Protein AF-A0A1F5GGM8-F1 (afdb_monomer)

Foldseek 3Di:
DDDDDDDDPDPPDDDDPVNVVVVVVVVVVVVVVVVVVVVVVVVVVVLVVQQVLLVVLVVLQVVVVQVVQQQAQWKDAPDPQQQLKIWGQHPVRWIKIWTFAADPPWATFIFIDTDDPCSSDPPRTDGSWDGHPQASTKHKAFDRPVPPPVVATWDKDTPPPPDPFAIKTKHKIWIWHGNNHPDDPVSTDIDIDIDMHGYDHD

Structure (mmCIF, N/CA/C/O backbone):
data_AF-A0A1F5GGM8-F1
#
_entry.id   AF-A0A1F5GGM8-F1
#
loop_
_atom_site.group_PDB
_atom_site.id
_atom_site.type_symbol
_atom_site.label_atom_id
_atom_site.label_alt_id
_atom_site.label_comp_id
_atom_site.label_asym_id
_atom_site.label_entity_id
_atom_site.label_seq_id
_atom_site.pdbx_PDB_ins_code
_atom_site.Cartn_x
_atom_site.Cartn_y
_atom_site.Cartn_z
_atom_site.occupancy
_atom_site.B_iso_or_equiv
_atom_site.auth_seq_id
_atom_site.auth_comp_id
_atom_site.auth_asym_id
_atom_site.auth_atom_id
_atom_site.pdbx_PDB_model_num
ATOM 1 N N . MET A 1 1 ? -77.915 -24.970 41.932 1.00 45.62 1 MET A N 1
ATOM 2 C CA . MET A 1 1 ? -76.580 -25.299 42.474 1.00 45.62 1 MET A CA 1
ATOM 3 C C . MET A 1 1 ? -75.702 -24.072 42.296 1.00 45.62 1 MET A C 1
ATOM 5 O O . MET A 1 1 ? -75.322 -23.786 41.172 1.00 45.62 1 MET A O 1
ATOM 9 N N . ASN A 1 2 ? -75.478 -23.307 43.366 1.00 47.69 2 ASN A N 1
ATOM 10 C CA . ASN A 1 2 ? -74.614 -22.123 43.360 1.00 47.69 2 ASN A CA 1
ATOM 11 C C . ASN A 1 2 ? -73.237 -22.527 43.893 1.00 47.69 2 ASN A C 1
ATOM 13 O O . ASN A 1 2 ? -73.149 -23.063 44.995 1.00 47.69 2 ASN A O 1
ATOM 17 N N . TYR A 1 3 ? -72.187 -22.297 43.108 1.00 58.00 3 TYR A N 1
ATOM 18 C CA . TYR A 1 3 ? -70.804 -22.435 43.550 1.00 58.00 3 TYR A CA 1
ATOM 19 C C . TYR A 1 3 ? -70.293 -21.051 43.961 1.00 58.00 3 TYR A C 1
ATOM 21 O O . TYR A 1 3 ? -70.176 -20.146 43.140 1.00 58.00 3 TYR A O 1
ATOM 29 N N . GLU A 1 4 ? -70.012 -20.865 45.248 1.00 59.22 4 GLU A N 1
ATOM 30 C CA . GLU A 1 4 ? -69.333 -19.661 45.719 1.00 59.22 4 GLU A CA 1
ATOM 31 C C . GLU A 1 4 ? -67.829 -19.782 45.453 1.00 59.22 4 GLU A C 1
ATOM 33 O O . GLU A 1 4 ? -67.134 -20.630 46.020 1.00 59.22 4 GLU A O 1
ATOM 38 N N . LEU A 1 5 ? -67.308 -18.922 44.577 1.00 63.50 5 LEU A N 1
ATOM 39 C CA . LEU A 1 5 ? -65.874 -18.778 44.349 1.00 63.50 5 LEU A CA 1
ATOM 40 C C . LEU A 1 5 ? -65.260 -17.971 45.497 1.00 63.50 5 LEU A C 1
ATOM 42 O O . LEU A 1 5 ? -65.293 -16.743 45.521 1.00 63.50 5 LEU A O 1
ATOM 46 N N . ARG A 1 6 ? -64.670 -18.685 46.457 1.00 60.41 6 ARG A N 1
ATOM 47 C CA . ARG A 1 6 ? -63.864 -18.108 47.537 1.00 60.41 6 ARG A CA 1
ATOM 48 C C . ARG A 1 6 ? -62.561 -17.537 46.963 1.00 60.41 6 ARG A C 1
ATOM 50 O O . ARG A 1 6 ? -61.601 -18.269 46.723 1.00 60.41 6 ARG A O 1
ATOM 57 N N . THR A 1 7 ? -62.497 -16.225 46.768 1.00 64.44 7 THR A N 1
ATOM 58 C CA . THR A 1 7 ? -61.253 -15.528 46.424 1.00 64.44 7 THR A CA 1
ATOM 59 C C . THR A 1 7 ? -60.357 -15.449 47.665 1.00 64.44 7 THR A C 1
ATOM 61 O O . THR A 1 7 ? -60.607 -14.714 48.619 1.00 64.44 7 THR A O 1
ATOM 64 N N . LYS A 1 8 ? -59.292 -16.260 47.698 1.00 65.75 8 LYS A N 1
ATOM 65 C CA . LYS A 1 8 ? -58.219 -16.107 48.691 1.00 65.75 8 LYS A CA 1
ATOM 66 C C . LYS A 1 8 ? -57.508 -14.778 48.420 1.00 65.75 8 LYS A C 1
ATOM 68 O O . LYS A 1 8 ? -56.777 -14.663 47.442 1.00 65.75 8 LYS A O 1
ATOM 73 N N . ASN A 1 9 ? -57.701 -13.796 49.301 1.00 65.38 9 ASN A N 1
ATOM 74 C CA . ASN A 1 9 ? -56.935 -12.548 49.322 1.00 65.38 9 ASN A CA 1
ATOM 75 C C . ASN A 1 9 ? -55.447 -12.848 49.561 1.00 65.38 9 ASN A C 1
ATOM 77 O O . ASN A 1 9 ? -54.991 -12.968 50.700 1.00 65.38 9 ASN A O 1
ATOM 81 N N . CYS A 1 10 ? -54.683 -12.989 48.480 1.00 65.25 10 CYS A N 1
ATOM 82 C CA . CYS A 1 10 ? -53.233 -13.058 48.542 1.00 65.25 10 CYS A CA 1
ATOM 83 C C . CYS A 1 10 ? -52.721 -11.633 48.782 1.00 65.25 10 CYS A C 1
ATOM 85 O O . CYS A 1 10 ? -52.873 -10.769 47.922 1.00 65.25 10 CYS A O 1
ATOM 87 N N . LYS A 1 11 ? -52.172 -11.358 49.973 1.00 69.06 11 LYS A N 1
ATOM 88 C CA . LYS A 1 11 ? -51.588 -10.047 50.289 1.00 69.06 11 LYS A CA 1
ATOM 89 C C . LYS A 1 11 ? -50.485 -9.740 49.272 1.00 69.06 11 LYS A C 1
ATOM 91 O O . LYS A 1 11 ? -49.446 -10.400 49.287 1.00 69.06 11 LYS A O 1
ATOM 96 N N . ALA A 1 12 ? -50.707 -8.751 48.410 1.00 70.44 12 ALA A N 1
ATOM 97 C CA . ALA A 1 12 ? -49.667 -8.218 47.543 1.00 70.44 12 ALA A CA 1
ATOM 98 C C . ALA A 1 12 ? -48.581 -7.594 48.431 1.00 70.44 12 ALA A C 1
ATOM 100 O O . ALA A 1 12 ? -48.840 -6.640 49.166 1.00 70.44 12 ALA A O 1
ATOM 101 N N . LYS A 1 13 ? -47.377 -8.174 48.427 1.00 76.75 13 LYS A N 1
ATOM 102 C CA . LYS A 1 13 ? -46.216 -7.562 49.075 1.00 76.75 13 LYS A CA 1
ATOM 103 C C . LYS A 1 13 ? -45.746 -6.417 48.177 1.00 76.75 13 LYS A C 1
ATOM 105 O O . LYS A 1 13 ? -45.331 -6.663 47.050 1.00 76.75 13 LYS A O 1
ATOM 110 N N . GLY A 1 14 ? -45.884 -5.183 48.655 1.00 77.94 14 GLY A N 1
ATOM 111 C CA . GLY A 1 14 ? -45.336 -4.001 47.990 1.00 77.94 14 GLY A CA 1
ATOM 112 C C . GLY A 1 14 ? -43.826 -3.897 48.197 1.00 77.94 14 GLY A C 1
ATOM 113 O O . GLY A 1 14 ? -43.302 -4.387 49.197 1.00 77.94 14 GLY A O 1
ATOM 114 N N . PHE A 1 15 ? -43.143 -3.251 47.255 1.00 82.75 15 PHE A N 1
ATOM 115 C CA . PHE A 1 15 ? -41.723 -2.927 47.367 1.00 82.75 15 PHE A CA 1
ATOM 116 C C . PHE A 1 15 ? -41.503 -1.760 48.328 1.00 82.75 15 PHE A C 1
ATOM 118 O O . PHE A 1 15 ? -42.299 -0.819 48.379 1.00 82.75 15 PHE A O 1
ATOM 125 N N . THR A 1 16 ? -40.405 -1.807 49.080 1.00 92.50 16 THR A N 1
ATOM 126 C CA . THR A 1 16 ? -39.990 -0.670 49.911 1.00 92.50 16 THR A CA 1
ATOM 127 C C . THR A 1 16 ? -39.254 0.370 49.063 1.00 92.50 16 THR A C 1
ATOM 129 O O . THR A 1 16 ? -38.602 0.039 48.073 1.00 92.50 16 THR A O 1
ATOM 132 N N . LEU A 1 17 ? -39.321 1.644 49.460 1.00 90.94 17 LEU A N 1
ATOM 133 C CA . LEU A 1 17 ? -38.635 2.731 48.749 1.00 90.94 17 LEU A CA 1
ATOM 134 C C . LEU A 1 17 ? -37.114 2.508 48.692 1.00 90.94 17 LEU A C 1
ATOM 136 O O . LEU A 1 17 ? -36.482 2.791 47.677 1.00 90.94 17 LEU A O 1
ATOM 140 N N . ILE A 1 18 ? -36.537 1.948 49.760 1.00 94.88 18 ILE A N 1
ATOM 141 C CA . ILE A 1 18 ? -35.105 1.648 49.822 1.00 94.88 18 ILE A CA 1
ATOM 142 C C . ILE A 1 18 ? -34.706 0.527 48.854 1.00 94.88 18 ILE A C 1
ATOM 144 O O . ILE A 1 18 ? -33.683 0.635 48.186 1.00 94.88 18 ILE A O 1
ATOM 148 N N . GLU A 1 19 ? -35.530 -0.512 48.716 1.00 92.12 19 GLU A N 1
ATOM 149 C CA . GLU A 1 19 ? -35.291 -1.615 47.781 1.00 92.12 19 GLU A CA 1
ATOM 150 C C . GLU A 1 19 ? -35.319 -1.125 46.329 1.00 92.12 19 GLU A C 1
ATOM 152 O O . GLU A 1 19 ? -34.443 -1.473 45.538 1.00 92.12 19 GLU A O 1
ATOM 157 N N . PHE A 1 20 ? -36.247 -0.221 46.002 1.00 92.38 20 PHE A N 1
ATOM 158 C CA . PHE A 1 20 ? -36.296 0.415 44.687 1.00 92.38 20 PHE A CA 1
ATOM 159 C C . PHE A 1 20 ? -35.045 1.259 44.392 1.00 92.38 20 PHE A C 1
ATOM 161 O O . PHE A 1 20 ? -34.484 1.175 43.300 1.00 92.38 20 PHE A O 1
ATOM 168 N N . LEU A 1 21 ? -34.560 2.028 45.371 1.00 94.38 21 LEU A N 1
ATOM 169 C CA . LEU A 1 21 ? -33.364 2.861 45.212 1.00 94.38 21 LEU A CA 1
ATOM 170 C C . LEU A 1 21 ? -32.104 2.013 44.982 1.00 94.38 21 LEU A C 1
ATOM 172 O O . LEU A 1 21 ? -31.293 2.336 44.114 1.00 94.38 21 LEU A O 1
ATOM 176 N N . VAL A 1 22 ? -31.968 0.894 45.701 1.00 96.44 22 VAL A N 1
ATOM 177 C CA . VAL A 1 22 ? -30.861 -0.056 45.506 1.00 96.44 22 VAL A CA 1
ATOM 178 C C . VAL A 1 22 ? -30.903 -0.672 44.106 1.00 96.44 22 VAL A C 1
ATOM 180 O O . VAL A 1 22 ? -29.876 -0.710 43.428 1.00 96.44 22 VAL A O 1
ATOM 183 N N . VAL A 1 23 ? -32.082 -1.096 43.636 1.00 96.31 23 VAL A N 1
ATOM 184 C CA . VAL A 1 23 ? -32.244 -1.653 42.282 1.00 96.31 23 VAL A CA 1
ATOM 185 C C . VAL A 1 23 ? -31.868 -0.628 41.213 1.00 96.31 23 VAL A C 1
ATOM 187 O O . VAL A 1 23 ? -31.131 -0.967 40.289 1.00 96.31 23 VAL A O 1
ATOM 190 N N . LEU A 1 24 ? -32.298 0.631 41.349 1.00 96.31 24 LEU A N 1
ATOM 191 C CA . LEU A 1 24 ? -31.919 1.698 40.417 1.00 96.3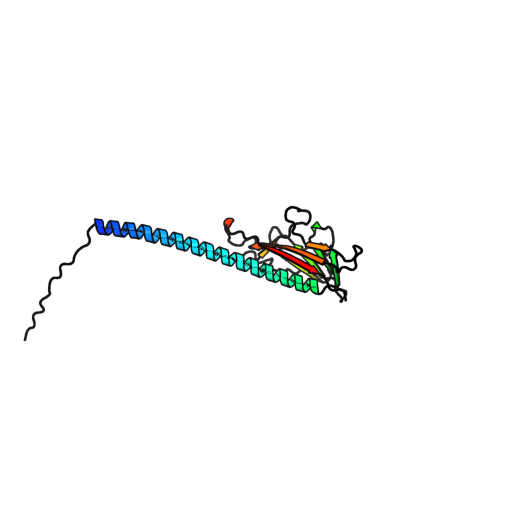1 24 LEU A CA 1
ATOM 192 C C . LEU A 1 24 ? -30.412 1.977 40.423 1.00 96.31 24 LEU A C 1
ATOM 194 O O . LEU A 1 24 ? -29.831 2.175 39.358 1.00 96.31 24 LEU A O 1
ATOM 198 N N . GLY A 1 25 ? -29.771 1.956 41.595 1.00 97.00 25 GLY A N 1
ATOM 199 C CA . GLY A 1 25 ? -28.321 2.125 41.709 1.00 97.00 25 GLY A CA 1
ATOM 200 C C . GLY A 1 25 ? -27.552 1.028 40.972 1.00 97.00 25 GLY A C 1
ATOM 201 O O . GLY A 1 25 ? -26.662 1.317 40.172 1.00 97.00 25 GLY A O 1
ATOM 202 N N . ILE A 1 26 ? -27.940 -0.234 41.171 1.00 97.00 26 ILE A N 1
ATOM 203 C CA . ILE A 1 26 ? -27.331 -1.380 40.477 1.00 97.00 26 ILE A CA 1
ATOM 204 C C . ILE A 1 26 ? -27.617 -1.313 38.968 1.00 97.00 26 ILE A C 1
ATOM 206 O O . ILE A 1 26 ? -26.728 -1.569 38.151 1.00 97.00 26 ILE A O 1
ATOM 210 N N . LEU A 1 27 ? -28.831 -0.924 38.572 1.00 97.06 27 LEU A N 1
ATOM 211 C CA . LEU A 1 27 ? -29.207 -0.785 37.167 1.00 97.06 27 LEU A CA 1
ATOM 212 C C . LEU A 1 27 ? -28.392 0.313 36.464 1.00 97.06 27 LEU A C 1
ATOM 214 O O . LEU A 1 27 ? -27.877 0.092 35.372 1.00 97.06 27 LEU A O 1
ATOM 218 N N . ALA A 1 28 ? -28.196 1.465 37.106 1.00 96.88 28 ALA A N 1
ATOM 219 C CA . ALA A 1 28 ? -27.383 2.546 36.555 1.00 96.88 28 ALA A CA 1
ATOM 220 C C . ALA A 1 28 ? -25.922 2.116 36.340 1.00 96.88 28 ALA A C 1
ATOM 222 O O . ALA A 1 28 ? -25.339 2.396 35.288 1.00 96.88 28 ALA A O 1
ATOM 223 N N . LEU A 1 29 ? -25.342 1.392 37.304 1.00 96.75 29 LEU A N 1
ATOM 224 C CA . LEU A 1 29 ? -23.979 0.868 37.193 1.00 96.75 29 LEU A CA 1
ATOM 225 C C . LEU A 1 29 ? -23.857 -0.153 36.057 1.00 96.75 29 LEU A C 1
ATOM 227 O O . LEU A 1 29 ? -22.968 -0.033 35.216 1.00 96.75 29 LEU A O 1
ATOM 231 N N . THR A 1 30 ? -24.774 -1.119 35.987 1.00 97.25 30 THR A N 1
ATOM 232 C CA . THR A 1 30 ? -24.740 -2.177 34.962 1.00 97.25 30 THR A CA 1
ATOM 233 C C . THR A 1 30 ? -24.913 -1.622 33.549 1.00 97.25 30 THR A C 1
ATOM 235 O O . THR A 1 30 ? -24.112 -1.941 32.669 1.00 97.25 30 THR A O 1
ATOM 238 N N . VAL A 1 31 ? -25.883 -0.729 33.324 1.00 97.62 31 VAL A N 1
ATOM 239 C CA . VAL A 1 31 ? -26.077 -0.077 32.017 1.00 97.62 31 VAL A CA 1
ATOM 240 C C . VAL A 1 31 ? -24.828 0.710 31.619 1.00 97.62 31 VAL A C 1
ATOM 242 O O . VAL A 1 31 ? -24.332 0.548 30.505 1.00 97.62 31 VAL A O 1
ATOM 245 N N . SER A 1 32 ? -24.250 1.483 32.541 1.00 96.69 32 SER A N 1
ATOM 246 C CA . SER A 1 32 ? -23.033 2.257 32.264 1.00 96.69 32 SER A CA 1
ATOM 247 C C . SER A 1 32 ? -21.860 1.359 31.858 1.00 96.69 32 SER A C 1
ATOM 249 O O . SER A 1 32 ? -21.203 1.615 30.848 1.00 96.69 32 SER A O 1
ATOM 251 N N . SER A 1 33 ? -21.624 0.262 32.586 1.00 96.38 33 SER A N 1
ATOM 252 C CA . SER A 1 33 ? -20.564 -0.699 32.256 1.00 96.38 33 SER A CA 1
ATOM 253 C C . SER A 1 33 ? -20.784 -1.373 30.899 1.00 96.38 33 SER A C 1
ATOM 255 O O . SER A 1 33 ? -19.837 -1.503 30.123 1.00 96.38 33 SER A O 1
ATOM 257 N N . THR A 1 34 ? -22.022 -1.764 30.577 1.00 95.94 34 THR A N 1
ATOM 258 C CA . THR A 1 34 ? -22.328 -2.398 29.281 1.00 95.94 34 THR A CA 1
ATOM 259 C C . THR A 1 34 ? -22.136 -1.445 28.102 1.00 95.94 34 THR A C 1
ATOM 261 O O . THR A 1 34 ? -21.602 -1.860 27.076 1.00 95.94 34 THR A O 1
ATOM 264 N N . LEU A 1 35 ? -22.479 -0.161 28.247 1.00 95.75 35 LEU A N 1
ATOM 265 C CA . LEU A 1 35 ? -22.254 0.851 27.209 1.00 95.75 35 LEU A CA 1
ATOM 266 C C . LEU A 1 35 ? -20.761 1.108 26.968 1.00 95.75 35 LEU A C 1
ATOM 268 O O . LEU A 1 35 ? -20.323 1.203 25.819 1.00 95.75 35 LEU A O 1
ATOM 272 N N . LEU A 1 36 ? -19.956 1.174 28.031 1.00 93.62 36 LEU A N 1
ATOM 273 C CA . LEU A 1 36 ? -18.499 1.294 27.907 1.00 93.62 36 LEU A CA 1
ATOM 274 C C . LEU A 1 36 ? -17.893 0.080 27.195 1.00 93.62 36 LEU A C 1
ATOM 276 O O . LEU A 1 36 ? -17.064 0.230 26.298 1.00 93.62 36 LEU A O 1
ATOM 280 N N . PHE A 1 37 ? -18.345 -1.123 27.547 1.00 94.38 37 PHE A N 1
ATOM 281 C CA . PHE A 1 37 ? -17.902 -2.340 26.879 1.00 94.38 37 PHE A CA 1
ATOM 282 C C . PHE A 1 37 ? -18.292 -2.348 25.395 1.00 94.38 37 PHE A C 1
ATOM 284 O O . PHE A 1 37 ? -17.435 -2.545 24.533 1.00 94.38 37 PHE A O 1
ATOM 291 N N . LEU A 1 38 ? -19.556 -2.055 25.081 1.00 93.50 38 LEU A N 1
ATOM 292 C CA . LEU A 1 38 ? -20.058 -2.014 23.708 1.00 93.50 38 LEU A CA 1
ATOM 293 C C . LEU A 1 38 ? -19.291 -1.001 22.852 1.00 93.50 38 LEU A C 1
ATOM 295 O O . LEU A 1 38 ? -18.852 -1.324 21.751 1.00 93.50 38 LEU A O 1
ATOM 299 N N . THR A 1 39 ? -19.080 0.215 23.359 1.00 89.19 39 THR A N 1
ATOM 300 C CA . THR A 1 39 ? -18.327 1.248 22.629 1.00 89.19 39 THR A CA 1
ATOM 301 C C . THR A 1 39 ? -16.871 0.851 22.395 1.00 89.19 39 THR A C 1
ATOM 303 O O . THR A 1 39 ? -16.329 1.139 21.327 1.00 89.19 39 THR A O 1
ATOM 306 N N . SER A 1 40 ? -16.244 0.150 23.343 1.00 88.44 40 SER A N 1
ATOM 307 C CA . SER A 1 40 ? -14.897 -0.406 23.177 1.00 88.44 40 SER A CA 1
ATOM 308 C C . SER A 1 40 ? -14.847 -1.469 22.073 1.00 88.44 40 SER A C 1
ATOM 310 O O . SER A 1 40 ? -14.001 -1.397 21.180 1.00 88.44 40 SER A O 1
ATOM 312 N N . VAL A 1 41 ? -15.805 -2.402 22.064 1.00 89.94 41 VAL A N 1
ATOM 313 C CA . VAL A 1 41 ? -15.903 -3.457 21.041 1.00 89.94 41 VAL A CA 1
ATOM 314 C C . VAL A 1 41 ? -16.144 -2.869 19.651 1.00 89.94 41 VAL A C 1
ATOM 316 O O . VAL A 1 41 ? -15.447 -3.234 18.706 1.00 89.94 41 VAL A O 1
ATOM 319 N N . LEU A 1 42 ? -17.072 -1.916 19.520 1.00 87.19 42 LEU A N 1
ATOM 320 C CA . LEU A 1 42 ? -17.356 -1.251 18.243 1.00 87.19 42 LEU A CA 1
ATOM 321 C C . LEU A 1 42 ? -16.125 -0.505 17.706 1.00 87.19 42 LEU A C 1
ATOM 323 O O . LEU A 1 42 ? -15.814 -0.588 16.519 1.00 87.19 42 LEU A O 1
ATOM 327 N N . ARG A 1 43 ? -15.372 0.172 18.583 1.00 84.00 43 ARG A N 1
ATOM 328 C CA . ARG A 1 43 ? -14.099 0.815 18.217 1.00 84.00 43 ARG A CA 1
ATOM 329 C C . ARG A 1 43 ? -13.056 -0.197 17.746 1.00 84.00 43 ARG A C 1
ATOM 331 O O . ARG A 1 43 ? -12.385 0.052 16.746 1.00 84.00 43 ARG A O 1
ATOM 338 N N . GLY A 1 44 ? -12.930 -1.323 18.447 1.00 85.88 44 GLY A N 1
ATOM 339 C CA . GLY A 1 44 ? -12.018 -2.404 18.076 1.00 85.88 44 GLY A CA 1
ATOM 340 C C . GLY A 1 44 ? -12.358 -3.011 16.714 1.00 85.88 44 GLY A C 1
ATOM 341 O O . GLY A 1 44 ? -11.472 -3.168 15.877 1.00 85.88 44 GLY A O 1
ATOM 342 N N . SER A 1 45 ? -13.642 -3.279 16.465 1.00 86.56 45 SER A N 1
ATOM 343 C CA . SER A 1 45 ? -14.120 -3.832 15.193 1.00 86.56 45 SER A CA 1
ATOM 344 C C . SER A 1 45 ? -13.869 -2.884 14.020 1.00 86.56 45 SER A C 1
ATOM 346 O O . SER A 1 45 ? -13.306 -3.312 13.016 1.00 86.56 45 SER A O 1
ATOM 348 N N . ASN A 1 46 ? -14.181 -1.593 14.163 1.00 83.62 46 ASN A N 1
ATOM 349 C CA . ASN A 1 46 ? -13.924 -0.612 13.104 1.00 83.62 46 ASN A CA 1
ATOM 350 C C . ASN A 1 46 ? -12.429 -0.500 12.782 1.00 83.62 46 ASN A C 1
ATOM 352 O O . ASN A 1 46 ? -12.052 -0.497 11.614 1.00 83.62 46 ASN A O 1
ATOM 356 N N . LYS A 1 47 ? -11.566 -0.483 13.808 1.00 84.19 47 LYS A N 1
ATOM 357 C CA . LYS A 1 47 ? -10.110 -0.477 13.614 1.00 84.19 47 LYS A CA 1
ATOM 358 C C . LYS A 1 47 ? -9.634 -1.720 12.861 1.00 84.19 47 LYS A C 1
ATOM 360 O O . LYS A 1 47 ? -8.806 -1.607 11.963 1.00 84.19 47 LYS A O 1
ATOM 365 N N . ALA A 1 48 ? -10.142 -2.897 13.223 1.00 86.88 48 ALA A N 1
ATOM 366 C CA . ALA A 1 48 ? -9.777 -4.144 12.561 1.00 86.88 48 ALA A CA 1
ATOM 367 C C . ALA A 1 48 ? -10.203 -4.159 11.085 1.00 86.88 48 ALA A C 1
ATOM 369 O O . ALA A 1 48 ? -9.405 -4.552 10.237 1.00 86.88 48 ALA A O 1
ATOM 370 N N . ASN A 1 49 ? -11.413 -3.680 10.780 1.00 86.75 49 ASN A N 1
ATOM 371 C CA . ASN A 1 49 ? -11.930 -3.609 9.412 1.00 86.75 49 ASN A CA 1
ATOM 372 C C . ASN A 1 49 ? -11.077 -2.685 8.533 1.00 86.75 49 ASN A C 1
ATOM 374 O O . ASN A 1 49 ? -10.644 -3.093 7.461 1.00 86.75 49 ASN A O 1
ATOM 378 N N . VAL A 1 50 ? -10.748 -1.493 9.034 1.00 85.19 50 VAL A N 1
ATOM 379 C CA . VAL A 1 50 ? -9.865 -0.535 8.351 1.00 85.19 50 VAL A CA 1
ATOM 380 C C . VAL A 1 50 ? -8.486 -1.137 8.064 1.00 85.19 50 VAL A C 1
ATOM 382 O O . VAL A 1 50 ? -7.970 -1.039 6.953 1.00 85.19 50 VAL A O 1
ATOM 385 N N . ILE A 1 51 ?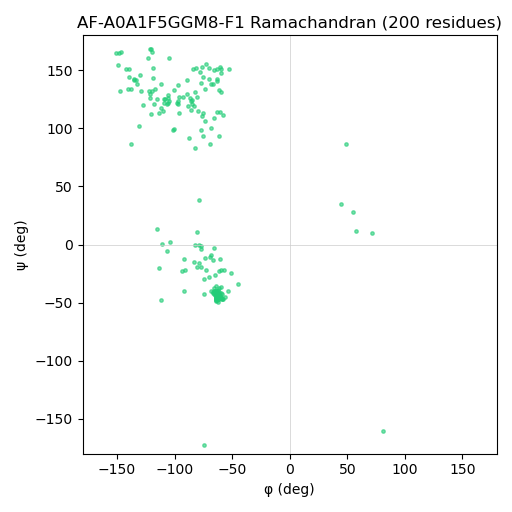 -7.872 -1.792 9.057 1.00 87.88 51 ILE A N 1
ATOM 386 C CA . ILE A 1 51 ? -6.564 -2.437 8.876 1.00 87.88 51 ILE A CA 1
ATOM 387 C C . ILE A 1 51 ? -6.654 -3.548 7.823 1.00 87.88 51 ILE A C 1
ATOM 389 O O . ILE A 1 51 ? -5.719 -3.722 7.042 1.00 87.88 51 ILE A O 1
ATOM 393 N N . ALA A 1 52 ? -7.743 -4.318 7.815 1.00 89.19 52 ALA A N 1
ATOM 394 C CA . ALA A 1 52 ? -7.948 -5.391 6.850 1.00 89.19 52 ALA A CA 1
ATOM 395 C C . ALA A 1 52 ? -8.070 -4.852 5.417 1.00 89.19 52 ALA A C 1
ATOM 397 O O . ALA A 1 52 ? -7.419 -5.382 4.521 1.00 89.19 52 ALA A O 1
ATOM 398 N N . GLU A 1 53 ? -8.821 -3.769 5.218 1.00 87.81 53 GLU A N 1
ATOM 399 C CA . GLU A 1 53 ? -8.992 -3.112 3.918 1.00 87.81 53 GLU A CA 1
ATOM 400 C C . GLU A 1 53 ? -7.677 -2.534 3.380 1.00 87.81 53 GLU A C 1
ATOM 402 O O . GLU A 1 53 ? -7.291 -2.820 2.243 1.00 87.81 53 GLU A O 1
ATOM 407 N N . VAL A 1 54 ? -6.930 -1.798 4.214 1.00 90.31 54 VAL A N 1
ATOM 408 C CA . VAL A 1 54 ? -5.600 -1.278 3.846 1.00 90.31 54 VAL A CA 1
ATOM 409 C C . VAL A 1 54 ? -4.657 -2.425 3.480 1.00 90.31 54 VAL A C 1
ATOM 411 O O . VAL A 1 54 ? -3.933 -2.351 2.486 1.00 90.31 54 VAL A O 1
ATOM 414 N N . LYS A 1 55 ? -4.689 -3.522 4.249 1.00 91.69 55 LYS A N 1
ATOM 415 C CA . LYS A 1 55 ? -3.867 -4.703 3.972 1.00 91.69 55 LYS A CA 1
ATOM 416 C C . LYS A 1 55 ? -4.226 -5.375 2.656 1.00 91.69 55 LYS A C 1
ATOM 418 O O . LYS A 1 55 ? -3.327 -5.729 1.902 1.00 91.69 55 LYS A O 1
ATOM 423 N N . GLN A 1 56 ? -5.515 -5.553 2.386 1.00 91.69 56 GLN A N 1
ATOM 424 C CA . GLN A 1 56 ? -5.995 -6.198 1.170 1.00 91.69 56 GLN A CA 1
ATOM 425 C C . GLN A 1 56 ? -5.593 -5.399 -0.072 1.00 91.69 56 GLN A C 1
ATOM 427 O O . GLN A 1 56 ? -5.033 -5.964 -1.007 1.00 91.69 56 GLN A O 1
ATOM 432 N N . ASN A 1 57 ? -5.812 -4.085 -0.064 1.00 90.62 57 ASN A N 1
ATOM 433 C CA . ASN A 1 57 ? -5.424 -3.214 -1.173 1.00 90.62 57 ASN A CA 1
ATOM 434 C C . ASN A 1 57 ? -3.902 -3.183 -1.372 1.00 90.62 57 ASN A C 1
ATOM 436 O O . ASN A 1 57 ? -3.426 -3.342 -2.495 1.00 90.62 57 ASN A O 1
ATOM 440 N N . GLY A 1 58 ? -3.125 -3.049 -0.291 1.00 91.44 58 GLY A N 1
ATOM 441 C CA . GLY A 1 58 ? -1.663 -3.093 -0.373 1.00 91.44 58 GLY A CA 1
ATOM 442 C C . GLY A 1 58 ? -1.139 -4.430 -0.910 1.00 91.44 58 GLY A C 1
ATOM 443 O O . GLY A 1 58 ? -0.216 -4.448 -1.722 1.00 91.44 58 GLY A O 1
ATOM 444 N N . GLN A 1 59 ? -1.776 -5.545 -0.543 1.00 92.94 59 GLN A N 1
ATOM 445 C CA . GLN A 1 59 ? -1.444 -6.871 -1.064 1.00 92.94 59 GLN A CA 1
ATOM 446 C C . GLN A 1 59 ? -1.733 -6.989 -2.568 1.00 92.94 59 GLN A C 1
ATOM 448 O O . GLN A 1 59 ? -0.896 -7.501 -3.308 1.00 92.94 59 GLN A O 1
ATOM 453 N N . VAL A 1 60 ? -2.868 -6.463 -3.044 1.00 93.06 60 VAL A N 1
ATOM 454 C CA . VAL A 1 60 ? -3.202 -6.431 -4.482 1.00 93.06 60 VAL A CA 1
ATOM 455 C C . VAL A 1 60 ? -2.153 -5.651 -5.277 1.00 93.06 60 VAL A C 1
ATOM 457 O O . VAL A 1 60 ? -1.729 -6.088 -6.349 1.00 93.06 60 VAL A O 1
ATOM 460 N N . VAL A 1 61 ? -1.694 -4.516 -4.745 1.00 92.25 61 VAL A N 1
ATOM 461 C CA . VAL A 1 61 ? -0.625 -3.717 -5.363 1.00 92.25 61 VAL A CA 1
ATOM 462 C C . VAL A 1 61 ? 0.679 -4.501 -5.401 1.00 92.25 61 VAL A C 1
ATOM 464 O O . VAL A 1 61 ? 1.311 -4.576 -6.454 1.00 92.25 61 VAL A O 1
ATOM 467 N N . LEU A 1 62 ? 1.056 -5.135 -4.288 1.00 93.00 62 LEU A N 1
ATOM 468 C CA . LEU A 1 62 ? 2.269 -5.942 -4.198 1.00 93.00 62 LEU A CA 1
ATOM 469 C C . LEU A 1 62 ? 2.267 -7.087 -5.220 1.00 93.00 62 LEU A C 1
ATOM 471 O O . LEU A 1 62 ? 3.233 -7.260 -5.957 1.00 93.00 62 LEU A O 1
ATOM 475 N N . GLU A 1 63 ? 1.164 -7.826 -5.323 1.00 93.31 63 GLU A N 1
ATOM 476 C CA . GLU A 1 63 ? 1.012 -8.926 -6.280 1.00 93.31 63 GLU A CA 1
ATOM 477 C C . GLU A 1 63 ? 1.032 -8.440 -7.733 1.00 93.31 63 GLU A C 1
ATOM 479 O O . GLU A 1 63 ? 1.645 -9.070 -8.602 1.00 93.31 63 GLU A O 1
ATOM 484 N N . SER A 1 64 ? 0.395 -7.298 -8.010 1.00 92.31 64 SER A N 1
ATOM 485 C CA . SER A 1 64 ? 0.425 -6.674 -9.334 1.00 92.31 64 SER A CA 1
ATOM 486 C C . SER A 1 64 ? 1.848 -6.277 -9.729 1.00 92.31 64 SER A C 1
ATOM 488 O O . SER A 1 64 ? 2.275 -6.570 -10.849 1.00 92.31 64 SER A O 1
ATOM 490 N N . LEU A 1 65 ? 2.604 -5.681 -8.803 1.00 91.44 65 LEU A N 1
ATOM 491 C CA . LEU A 1 65 ? 4.004 -5.313 -8.997 1.00 91.44 65 LEU A CA 1
ATOM 492 C C . LEU A 1 65 ? 4.887 -6.533 -9.218 1.00 91.44 65 LEU A C 1
ATOM 494 O O . LEU A 1 65 ? 5.6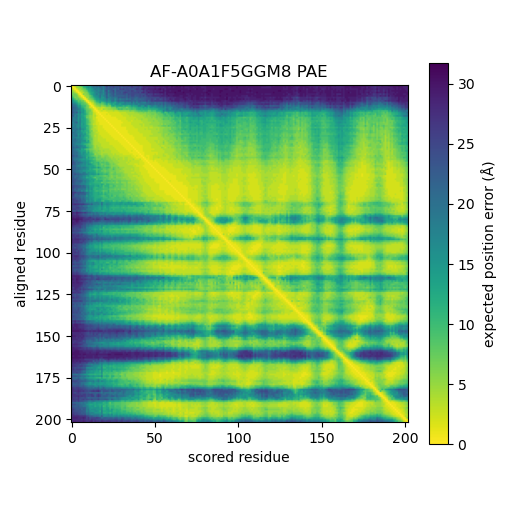34 -6.576 -10.194 1.00 91.44 65 LEU A O 1
ATOM 498 N N . GLU A 1 66 ? 4.767 -7.554 -8.370 1.00 91.81 66 GLU A N 1
ATOM 499 C CA . GLU A 1 66 ? 5.524 -8.793 -8.526 1.00 91.81 66 GLU A CA 1
ATOM 500 C C . GLU A 1 66 ? 5.291 -9.429 -9.892 1.00 91.81 66 GLU A C 1
ATOM 502 O O . GLU A 1 66 ? 6.245 -9.817 -10.568 1.00 91.81 66 GLU A O 1
ATOM 507 N N . ARG A 1 67 ? 4.031 -9.501 -10.331 1.00 90.50 67 ARG A N 1
ATOM 508 C CA . ARG A 1 67 ? 3.681 -10.044 -11.645 1.00 90.50 67 ARG A CA 1
ATOM 509 C C . ARG A 1 67 ? 4.284 -9.218 -12.779 1.00 90.50 67 ARG A C 1
ATOM 511 O O . ARG A 1 67 ? 4.812 -9.790 -13.728 1.00 90.50 67 ARG A O 1
ATOM 518 N N . GLN A 1 68 ? 4.198 -7.893 -12.699 1.00 89.44 68 GLN A N 1
ATOM 519 C CA . GLN A 1 68 ? 4.714 -6.994 -13.733 1.00 89.44 68 GLN A CA 1
ATOM 520 C C . GLN A 1 68 ? 6.242 -7.049 -13.839 1.00 89.44 68 GLN A C 1
ATOM 522 O O . GLN A 1 68 ? 6.780 -7.104 -14.944 1.00 89.44 68 GLN A O 1
ATOM 527 N N . ILE A 1 69 ? 6.934 -7.103 -12.701 1.00 89.75 69 ILE A N 1
ATOM 528 C CA . ILE A 1 69 ? 8.398 -7.106 -12.630 1.00 89.75 69 ILE A CA 1
ATOM 529 C C . ILE A 1 69 ? 8.959 -8.462 -13.044 1.00 89.75 69 ILE A C 1
ATOM 531 O O . ILE A 1 69 ? 9.893 -8.502 -13.833 1.00 89.75 69 ILE A O 1
ATOM 535 N N . ARG A 1 70 ? 8.368 -9.584 -12.606 1.00 88.69 70 ARG A N 1
ATOM 536 C CA . ARG A 1 70 ? 8.841 -10.936 -12.975 1.00 88.69 70 ARG A CA 1
ATOM 537 C C . ARG A 1 70 ? 8.831 -11.207 -14.484 1.00 88.69 70 ARG A C 1
ATOM 539 O O . ARG A 1 70 ? 9.555 -12.093 -14.929 1.00 88.69 70 ARG A O 1
ATOM 546 N N . ASN A 1 71 ? 8.037 -10.464 -15.255 1.00 85.12 71 ASN A N 1
ATOM 547 C CA . ASN A 1 71 ? 8.001 -10.547 -16.719 1.00 85.12 71 ASN A CA 1
ATOM 548 C C . ASN A 1 71 ? 9.125 -9.740 -17.408 1.00 85.12 71 ASN A C 1
ATOM 550 O O . ASN A 1 71 ? 9.196 -9.710 -18.637 1.00 85.12 71 ASN A O 1
ATOM 554 N N . GLY A 1 72 ? 9.980 -9.064 -16.638 1.00 85.12 72 GLY A N 1
ATOM 555 C CA . GLY A 1 72 ? 11.143 -8.328 -17.120 1.00 85.12 72 GLY A CA 1
ATOM 556 C C . GLY A 1 72 ? 12.382 -9.200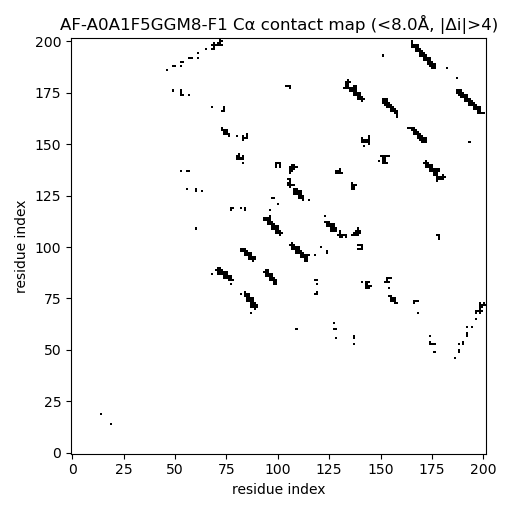 -17.327 1.00 85.12 72 GLY A C 1
ATOM 557 O O . GLY A 1 72 ? 12.590 -10.197 -16.638 1.00 85.12 72 GLY A O 1
ATOM 558 N N . VAL A 1 73 ? 13.220 -8.777 -18.269 1.00 86.00 73 VAL A N 1
ATOM 559 C CA . VAL A 1 73 ? 14.564 -9.312 -18.539 1.00 86.00 73 VAL A CA 1
ATOM 560 C C . VAL A 1 73 ? 15.620 -8.531 -17.762 1.00 86.00 73 VAL A C 1
ATOM 562 O O . VAL A 1 73 ? 16.564 -9.113 -17.233 1.00 86.00 73 VAL A O 1
ATOM 565 N N . ASP A 1 74 ? 15.454 -7.212 -17.692 1.00 86.62 74 ASP A N 1
ATOM 566 C CA . ASP A 1 74 ? 16.358 -6.305 -16.990 1.00 86.62 74 ASP A CA 1
ATOM 567 C C . ASP A 1 74 ? 15.569 -5.138 -16.386 1.00 86.62 74 ASP A C 1
ATOM 569 O O . ASP A 1 74 ? 14.396 -4.926 -16.717 1.00 86.62 74 ASP A O 1
ATOM 573 N N . ALA A 1 75 ? 16.196 -4.396 -15.482 1.00 88.12 75 ALA A N 1
ATOM 574 C CA . ALA A 1 75 ? 15.614 -3.219 -14.866 1.00 88.12 75 ALA A CA 1
ATOM 575 C C . ALA A 1 75 ? 16.646 -2.101 -14.729 1.00 88.12 75 ALA A C 1
ATOM 577 O O . ALA A 1 75 ? 17.814 -2.330 -14.421 1.00 88.12 75 ALA A O 1
ATOM 578 N N . GLU A 1 76 ? 16.177 -0.871 -14.899 1.00 87.06 76 GLU A N 1
ATOM 579 C CA . GLU A 1 76 ? 16.970 0.347 -14.785 1.00 87.06 76 GLU A CA 1
ATOM 580 C C . GLU A 1 76 ? 16.210 1.364 -13.928 1.00 87.06 76 GLU A C 1
ATOM 582 O O . GLU A 1 76 ? 14.988 1.501 -14.043 1.00 87.06 76 GLU A O 1
ATOM 587 N N . GLN A 1 77 ? 16.923 2.108 -13.084 1.00 84.50 77 GLN A N 1
ATOM 588 C CA . GLN A 1 77 ? 16.356 3.291 -12.437 1.00 84.50 77 GLN A CA 1
ATOM 589 C C . GLN A 1 77 ? 16.238 4.412 -13.477 1.00 84.50 77 GLN A C 1
ATOM 591 O O . GLN A 1 77 ? 17.186 4.657 -14.226 1.00 84.50 77 GLN A O 1
ATOM 596 N N . VAL A 1 78 ? 15.097 5.105 -13.528 1.00 82.38 78 VAL A N 1
ATOM 597 C CA . VAL A 1 78 ? 14.883 6.214 -14.471 1.00 82.38 78 VAL A CA 1
ATOM 598 C C . VAL A 1 78 ? 14.848 7.543 -13.738 1.00 82.38 78 VAL A C 1
ATOM 600 O O . VAL A 1 78 ? 14.033 7.753 -12.844 1.00 82.38 78 VAL A O 1
ATOM 603 N N . GLY A 1 79 ? 15.700 8.468 -14.178 1.00 74.19 79 GLY A N 1
ATOM 604 C CA . GLY A 1 79 ? 15.819 9.798 -13.587 1.00 74.19 79 GLY A CA 1
ATOM 605 C C . GLY A 1 79 ? 16.686 9.816 -12.328 1.00 74.19 79 GLY A C 1
ATOM 606 O O . GLY A 1 79 ? 17.516 8.935 -12.109 1.00 74.19 79 GLY A O 1
ATOM 607 N N . GLN A 1 80 ? 16.517 10.862 -11.517 1.00 65.88 80 GLN A N 1
ATOM 608 C CA . GLN A 1 80 ? 17.115 10.933 -10.183 1.00 65.88 80 GLN A CA 1
ATOM 609 C C . GLN A 1 80 ? 16.475 9.856 -9.302 1.00 65.88 80 GLN A C 1
ATOM 611 O O . GLN A 1 80 ? 15.308 9.507 -9.496 1.00 65.88 80 GLN A O 1
ATOM 616 N N . VAL A 1 81 ? 17.227 9.336 -8.331 1.00 60.59 81 VAL A N 1
ATOM 617 C CA . VAL A 1 81 ? 16.743 8.264 -7.452 1.00 60.59 81 VAL A CA 1
ATOM 618 C C . VAL A 1 81 ? 15.412 8.692 -6.809 1.00 60.59 81 VAL A C 1
ATOM 620 O O . VAL A 1 81 ? 14.482 7.891 -6.747 1.00 60.59 81 VAL A O 1
ATOM 623 N N . GLU A 1 82 ? 15.293 9.970 -6.415 1.00 61.69 82 GLU A N 1
ATOM 624 C CA . GLU A 1 82 ? 14.122 10.634 -5.797 1.00 61.69 82 GLU A CA 1
ATOM 625 C C . GLU A 1 82 ? 12.798 10.437 -6.552 1.00 61.69 82 GLU A C 1
ATOM 627 O O . GLU A 1 82 ? 1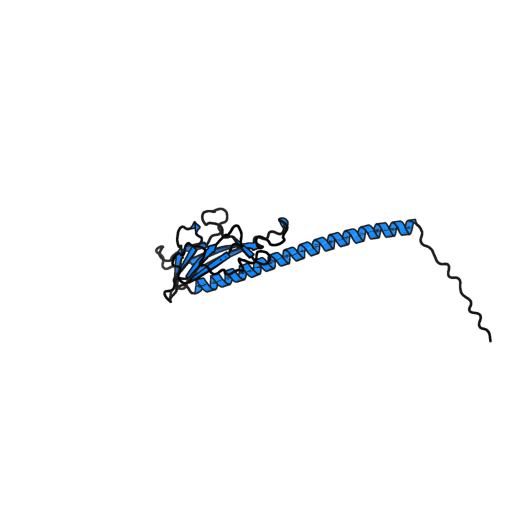1.734 10.447 -5.952 1.00 61.69 82 GLU A O 1
ATOM 632 N N . ASN A 1 83 ? 12.829 10.165 -7.858 1.00 67.25 83 ASN A N 1
ATOM 633 C CA . ASN A 1 83 ? 11.602 10.051 -8.646 1.00 67.25 83 ASN A CA 1
ATOM 634 C C . ASN A 1 83 ? 10.850 8.723 -8.454 1.00 67.25 83 ASN A C 1
ATOM 636 O O . ASN A 1 83 ? 9.830 8.527 -9.118 1.00 67.25 83 ASN A O 1
ATOM 640 N N . ASN A 1 84 ? 11.359 7.790 -7.631 1.00 80.44 84 ASN A N 1
ATOM 641 C CA . ASN A 1 84 ? 10.742 6.484 -7.339 1.00 80.44 84 ASN A CA 1
ATOM 642 C C . ASN A 1 84 ? 10.218 5.763 -8.603 1.00 80.44 84 ASN A C 1
ATOM 644 O O . ASN A 1 84 ? 9.176 5.104 -8.587 1.00 80.44 84 ASN A O 1
ATOM 648 N N . THR A 1 85 ? 10.939 5.933 -9.720 1.00 86.19 85 THR A N 1
ATOM 649 C CA . THR A 1 85 ? 10.556 5.456 -11.051 1.00 86.19 85 THR A CA 1
ATOM 650 C C . THR A 1 85 ? 11.542 4.403 -11.530 1.00 86.19 85 THR A C 1
ATOM 652 O O . THR A 1 85 ? 12.746 4.650 -11.634 1.00 86.19 85 THR A O 1
ATOM 655 N N . ILE A 1 86 ? 11.016 3.237 -11.886 1.00 88.19 86 ILE A N 1
ATOM 656 C CA . ILE A 1 86 ? 11.787 2.125 -12.436 1.00 88.19 86 ILE A CA 1
ATOM 657 C C . ILE A 1 86 ? 11.299 1.790 -13.833 1.00 88.19 86 ILE A C 1
ATOM 659 O O . ILE A 1 86 ? 10.105 1.836 -14.128 1.00 88.19 86 ILE A O 1
ATOM 663 N N . LYS A 1 87 ? 12.239 1.418 -14.692 1.00 89.81 87 LYS A N 1
ATOM 664 C CA . LYS A 1 87 ? 11.981 0.893 -16.025 1.00 89.81 87 LYS A CA 1
ATOM 665 C C . LYS A 1 87 ? 12.318 -0.579 -16.035 1.00 89.81 87 LYS A C 1
ATOM 667 O O . LYS A 1 87 ? 13.453 -0.968 -15.788 1.00 89.81 87 LYS A O 1
ATOM 672 N N . ILE A 1 88 ? 11.327 -1.384 -16.371 1.00 89.94 88 ILE A N 1
ATOM 673 C CA . ILE A 1 88 ? 11.460 -2.810 -16.608 1.00 89.94 88 ILE A CA 1
ATOM 674 C C . ILE A 1 88 ? 11.586 -3.023 -18.114 1.00 89.94 88 ILE A C 1
ATOM 676 O O . ILE A 1 88 ? 10.706 -2.653 -18.898 1.00 89.94 88 ILE A O 1
ATOM 680 N N . ILE A 1 89 ? 12.699 -3.620 -18.524 1.00 88.12 89 ILE A N 1
ATOM 681 C CA . ILE A 1 89 ? 12.966 -4.007 -19.905 1.00 88.12 89 ILE A CA 1
ATOM 682 C C . ILE A 1 89 ? 12.327 -5.375 -20.128 1.00 88.12 89 ILE A C 1
ATOM 684 O O . ILE A 1 89 ? 12.649 -6.340 -19.438 1.00 88.12 89 ILE A O 1
ATOM 688 N N . ARG A 1 90 ? 11.405 -5.461 -21.086 1.00 87.38 90 ARG A N 1
ATOM 689 C CA . ARG A 1 90 ? 10.673 -6.685 -21.436 1.00 87.38 90 ARG A CA 1
ATOM 690 C C . ARG A 1 90 ? 11.198 -7.287 -22.743 1.00 87.38 90 ARG A C 1
ATOM 692 O O . ARG A 1 90 ? 11.831 -6.600 -23.542 1.00 87.38 90 ARG A O 1
ATOM 699 N N . GLN A 1 91 ? 10.915 -8.572 -22.966 1.00 83.19 91 GLN A N 1
ATOM 700 C CA . GLN A 1 91 ? 11.328 -9.302 -24.179 1.00 83.19 91 GLN A CA 1
ATOM 701 C C . GLN A 1 91 ? 10.677 -8.761 -25.463 1.00 83.19 91 GLN A C 1
ATOM 703 O O . GLN A 1 91 ? 11.245 -8.882 -26.542 1.00 83.19 91 GLN A O 1
ATOM 708 N N . ASP A 1 92 ? 9.505 -8.139 -25.342 1.00 83.44 92 ASP A N 1
ATOM 709 C CA . ASP A 1 92 ? 8.715 -7.560 -26.435 1.00 83.44 92 ASP A CA 1
ATOM 710 C C . ASP A 1 92 ? 9.198 -6.163 -26.879 1.00 83.44 92 ASP A C 1
ATOM 712 O O . ASP A 1 92 ? 8.493 -5.471 -27.612 1.00 83.44 92 ASP A O 1
ATOM 716 N N . GLN A 1 93 ? 10.371 -5.723 -26.402 1.00 76.81 93 GLN A N 1
ATOM 717 C CA . GLN A 1 93 ? 10.959 -4.396 -26.641 1.00 76.81 93 GLN A CA 1
ATOM 718 C C . GLN A 1 93 ? 10.077 -3.209 -26.216 1.00 76.81 93 GLN A C 1
ATOM 720 O O . GLN A 1 93 ? 10.403 -2.059 -26.509 1.00 76.81 93 GLN A O 1
ATOM 725 N N . SER A 1 94 ? 8.997 -3.453 -25.473 1.00 87.25 94 SER A N 1
ATOM 726 C CA . SER A 1 94 ? 8.114 -2.411 -24.963 1.00 87.25 94 SER A CA 1
ATOM 727 C C . SER A 1 94 ? 8.440 -2.178 -23.487 1.00 87.25 94 SER A C 1
ATOM 729 O O . SER A 1 94 ? 7.982 -2.950 -22.646 1.00 87.25 94 SER A O 1
ATOM 731 N N . PRO A 1 95 ? 9.227 -1.159 -23.102 1.00 88.50 95 PRO A N 1
ATOM 732 C CA . PRO A 1 95 ? 9.570 -0.948 -21.698 1.00 88.50 95 PRO A CA 1
ATOM 733 C C . PRO A 1 95 ? 8.322 -0.634 -20.866 1.00 88.50 95 PRO A C 1
ATOM 735 O O . PRO A 1 95 ? 7.408 0.064 -21.315 1.00 88.50 95 PRO A O 1
ATOM 738 N N . LEU A 1 96 ? 8.294 -1.161 -19.646 1.00 91.31 96 LEU A N 1
ATOM 739 C CA . LEU A 1 96 ? 7.266 -0.877 -18.654 1.00 91.31 96 LEU A CA 1
ATOM 740 C C . LEU A 1 96 ? 7.857 0.055 -17.601 1.00 91.31 96 LEU A C 1
ATOM 742 O O . LEU A 1 96 ? 8.862 -0.279 -16.981 1.00 91.31 96 LEU A O 1
ATOM 746 N N . TYR A 1 97 ? 7.226 1.199 -17.387 1.00 91.12 97 TYR A N 1
ATOM 747 C CA . TYR A 1 97 ? 7.606 2.125 -16.332 1.00 91.12 97 TYR A CA 1
ATOM 748 C C . TYR A 1 97 ? 6.662 1.945 -15.155 1.00 91.12 97 TYR A C 1
ATOM 750 O O . TYR A 1 97 ? 5.447 1.883 -15.342 1.00 91.12 97 TYR A O 1
ATOM 758 N N . ILE A 1 98 ? 7.222 1.857 -13.955 1.00 90.94 98 ILE A N 1
ATOM 759 C CA . ILE A 1 98 ? 6.483 1.808 -12.697 1.00 90.94 98 ILE A CA 1
ATOM 760 C C . ILE A 1 98 ? 6.949 2.995 -11.869 1.00 90.94 98 ILE A C 1
ATOM 762 O O . ILE A 1 98 ? 8.153 3.188 -11.695 1.00 90.94 98 ILE A O 1
ATOM 766 N N . LYS A 1 99 ? 5.998 3.773 -11.360 1.00 88.50 99 LYS A N 1
ATOM 767 C CA . LYS A 1 99 ? 6.270 4.954 -10.546 1.00 88.50 99 LYS A CA 1
ATOM 768 C C . LYS A 1 99 ? 5.352 4.981 -9.340 1.00 88.50 99 LYS A C 1
ATOM 770 O O . LYS A 1 99 ? 4.174 4.639 -9.447 1.00 88.50 99 LYS A O 1
ATOM 775 N N . CYS A 1 100 ? 5.895 5.415 -8.212 1.00 88.88 100 CYS A N 1
ATOM 776 C CA . CYS A 1 100 ? 5.084 5.831 -7.082 1.00 88.88 100 CYS A CA 1
ATOM 777 C C . CYS A 1 100 ? 4.830 7.335 -7.147 1.00 88.88 100 CYS A C 1
ATOM 779 O O . CYS A 1 100 ? 5.768 8.118 -7.288 1.00 88.88 100 CYS A O 1
ATOM 781 N N . ILE A 1 101 ? 3.562 7.723 -7.086 1.00 87.69 101 ILE A N 1
ATOM 782 C CA . ILE A 1 101 ? 3.109 9.101 -7.242 1.00 87.69 101 ILE A CA 1
ATOM 783 C C . ILE A 1 101 ? 2.388 9.480 -5.958 1.00 87.69 101 ILE A C 1
ATOM 785 O O . ILE A 1 101 ? 1.314 8.954 -5.668 1.00 87.69 101 ILE A O 1
ATOM 789 N N . SER A 1 102 ? 2.975 10.395 -5.196 1.00 84.94 102 SER A N 1
ATOM 790 C CA . SER A 1 102 ? 2.325 11.022 -4.051 1.00 84.94 102 SER A CA 1
ATOM 791 C C . SER A 1 102 ? 1.579 12.277 -4.509 1.00 84.94 102 SER A C 1
ATOM 793 O O . SER A 1 102 ? 2.024 13.013 -5.391 1.00 84.94 102 SER A O 1
ATOM 795 N N . ASN A 1 103 ? 0.399 12.519 -3.942 1.00 80.19 103 ASN A N 1
ATOM 796 C CA . ASN A 1 103 ? -0.400 13.700 -4.242 1.00 80.19 103 ASN A CA 1
ATOM 797 C C . ASN A 1 103 ? -0.939 14.292 -2.937 1.00 80.19 103 ASN A C 1
ATOM 799 O O . ASN A 1 103 ? -1.300 13.562 -2.025 1.00 80.19 103 ASN A O 1
ATOM 803 N N . ALA A 1 104 ? -0.993 15.621 -2.837 1.00 77.00 104 ALA A N 1
ATOM 804 C CA . ALA A 1 104 ? -1.492 16.290 -1.634 1.00 77.00 104 ALA A CA 1
ATOM 805 C C . ALA A 1 104 ? -3.031 16.353 -1.558 1.00 77.00 104 ALA A C 1
ATOM 807 O O . ALA A 1 104 ? -3.585 16.619 -0.497 1.00 77.00 104 ALA A O 1
ATOM 808 N N . SER A 1 105 ? -3.725 16.191 -2.689 1.00 85.06 105 SER A N 1
ATOM 809 C CA . SER A 1 105 ? -5.183 16.352 -2.822 1.00 85.06 105 SER A CA 1
ATOM 810 C C . SER A 1 105 ? -5.925 15.052 -3.146 1.00 85.06 105 SER A C 1
ATOM 812 O O . SER A 1 105 ? -7.131 14.977 -2.929 1.00 85.06 105 SER A O 1
ATOM 814 N N . LEU A 1 106 ? -5.222 14.047 -3.668 1.00 89.25 106 LEU A N 1
ATOM 815 C CA . LEU A 1 106 ? -5.738 12.714 -3.983 1.00 89.25 106 LEU A CA 1
ATOM 816 C C . LEU A 1 106 ? -4.941 11.658 -3.217 1.00 89.25 106 LEU A C 1
ATOM 818 O O . LEU A 1 106 ? -3.867 11.961 -2.703 1.00 89.25 106 LEU A O 1
ATOM 822 N N . ASN A 1 107 ? -5.427 10.418 -3.199 1.00 90.25 107 ASN A N 1
ATOM 823 C CA . ASN A 1 107 ? -4.633 9.306 -2.685 1.00 90.25 107 ASN A CA 1
ATOM 824 C C . ASN A 1 107 ? -3.367 9.139 -3.535 1.00 90.25 107 ASN A C 1
ATOM 826 O O . ASN A 1 107 ? -3.440 9.090 -4.770 1.00 90.25 107 ASN A O 1
ATOM 830 N N . GLY A 1 108 ? -2.219 9.004 -2.876 1.00 90.81 108 GLY A N 1
ATOM 831 C CA . GLY A 1 108 ? -1.004 8.525 -3.507 1.00 90.81 108 GLY A CA 1
ATOM 832 C C . GLY A 1 108 ? -1.216 7.120 -4.066 1.00 90.81 108 GLY A C 1
ATOM 833 O O . GLY A 1 108 ? -2.017 6.329 -3.557 1.00 90.81 108 GLY A O 1
ATOM 834 N N . TYR A 1 109 ? -0.537 6.807 -5.161 1.00 91.56 109 TYR A N 1
ATOM 835 C CA . TYR A 1 109 ? -0.714 5.539 -5.849 1.00 91.56 109 TYR A CA 1
ATOM 836 C C . TYR A 1 109 ? 0.564 5.081 -6.532 1.00 91.56 109 TYR A C 1
ATOM 838 O O . TYR A 1 109 ? 1.416 5.873 -6.932 1.00 91.56 109 TYR A O 1
ATOM 846 N N . ILE A 1 110 ? 0.670 3.768 -6.715 1.00 91.56 110 ILE A N 1
ATOM 847 C CA . ILE A 1 110 ? 1.663 3.184 -7.608 1.00 91.56 110 ILE A CA 1
ATOM 848 C C . ILE A 1 110 ? 0.978 2.940 -8.940 1.00 91.56 110 ILE A C 1
ATOM 850 O O . ILE A 1 110 ? -0.088 2.320 -9.005 1.00 91.56 110 ILE A O 1
ATOM 854 N N . GLY A 1 111 ? 1.580 3.463 -9.999 1.00 91.62 111 GLY A N 1
ATOM 855 C CA . GLY A 1 111 ? 1.065 3.333 -11.345 1.00 91.62 111 GLY A CA 1
ATOM 856 C C . GLY A 1 111 ? 2.067 2.689 -12.282 1.00 91.62 111 GLY A C 1
ATOM 857 O O . GLY A 1 111 ? 3.274 2.676 -12.034 1.00 91.62 111 GLY A O 1
ATOM 858 N N . SER A 1 112 ? 1.548 2.173 -13.390 1.00 91.38 112 SER A N 1
ATOM 859 C CA . SER A 1 112 ? 2.354 1.615 -14.472 1.00 91.38 112 SER A CA 1
ATOM 860 C C . SER A 1 112 ? 1.948 2.184 -15.824 1.00 91.38 112 SER A C 1
ATOM 862 O O . SER A 1 112 ? 0.763 2.419 -16.066 1.00 91.38 112 SER A O 1
ATOM 864 N N . VAL A 1 113 ? 2.915 2.349 -16.723 1.00 91.69 113 VAL A N 1
ATOM 865 C CA . VAL A 1 113 ? 2.684 2.751 -18.114 1.00 91.69 113 VAL A CA 1
ATOM 866 C C . VAL A 1 113 ? 3.608 1.974 -19.046 1.00 91.69 113 VAL A C 1
ATOM 868 O O . VAL A 1 113 ? 4.804 1.823 -18.794 1.00 91.69 113 VAL A O 1
ATOM 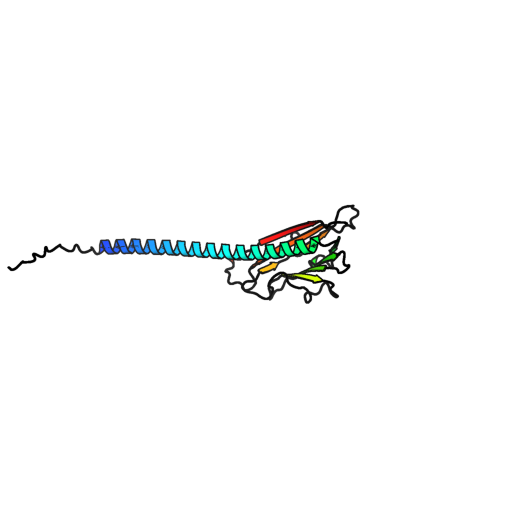871 N N . THR A 1 114 ? 3.054 1.453 -20.137 1.00 87.56 114 THR A N 1
ATOM 872 C CA . THR A 1 114 ? 3.837 0.858 -21.223 1.00 87.56 114 THR A CA 1
ATOM 873 C C . THR A 1 114 ? 4.275 1.968 -22.163 1.00 87.56 114 THR A C 1
ATOM 875 O O . THR A 1 114 ? 3.412 2.690 -22.656 1.00 87.56 114 THR A O 1
ATOM 878 N N . SER A 1 115 ? 5.582 2.092 -22.412 1.00 78.06 115 SER A N 1
ATOM 879 C CA . SER A 1 115 ? 6.178 3.086 -23.321 1.00 78.06 115 SER A CA 1
ATOM 880 C C . SER A 1 115 ? 5.683 4.526 -23.093 1.00 78.06 115 SER A C 1
ATOM 882 O O . SER A 1 115 ? 4.751 4.978 -23.752 1.00 78.06 115 SER A O 1
ATOM 884 N N . SER A 1 116 ? 6.327 5.259 -22.180 1.00 74.50 116 SER A N 1
ATOM 885 C CA . SER A 1 116 ? 6.059 6.688 -21.964 1.00 74.50 116 SER A CA 1
ATOM 886 C C . SER A 1 116 ? 7.061 7.569 -22.721 1.00 74.50 116 SER A C 1
ATOM 888 O O . SER A 1 116 ? 8.263 7.296 -22.708 1.00 74.50 116 SER A O 1
ATOM 890 N N . SER A 1 117 ? 6.569 8.638 -23.360 1.00 66.75 117 SER A N 1
ATOM 891 C CA . SER A 1 117 ? 7.400 9.701 -23.950 1.00 66.75 117 SER A CA 1
ATOM 892 C C . SER A 1 117 ? 8.032 10.612 -22.890 1.00 66.75 117 SER A C 1
ATOM 894 O O . SER A 1 117 ? 9.033 11.266 -23.164 1.00 66.75 117 SER A O 1
ATOM 896 N N . ASP A 1 118 ? 7.442 10.650 -21.694 1.00 77.69 118 ASP A N 1
ATOM 897 C CA . ASP A 1 118 ? 7.938 11.348 -20.510 1.00 77.69 118 ASP A CA 1
ATOM 898 C C . ASP A 1 118 ? 7.744 10.436 -19.285 1.00 77.69 118 ASP A C 1
ATOM 900 O O . ASP A 1 118 ? 6.712 10.492 -18.608 1.00 77.69 118 ASP A O 1
ATOM 904 N N . PRO A 1 119 ? 8.703 9.538 -18.999 1.00 75.44 119 PRO A N 1
ATOM 905 C CA . PRO A 1 119 ? 8.591 8.614 -17.875 1.00 75.44 119 PRO A CA 1
ATOM 906 C C . PRO A 1 119 ? 8.663 9.324 -16.517 1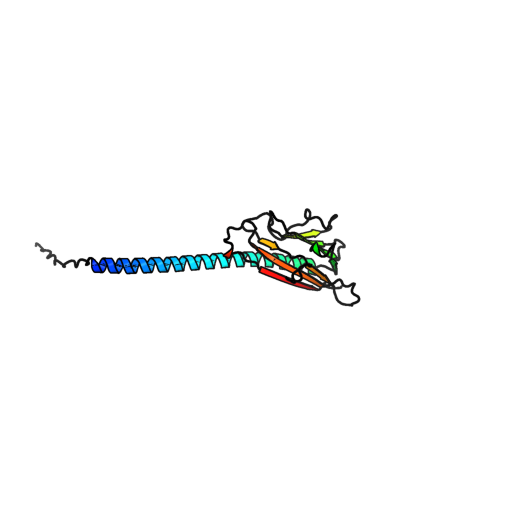.00 75.44 119 PRO A C 1
ATOM 908 O O . PRO A 1 119 ? 8.405 8.695 -15.494 1.00 75.44 119 PRO A O 1
ATOM 911 N N . THR A 1 120 ? 8.994 10.617 -16.484 1.00 75.06 120 THR A N 1
ATOM 912 C CA . THR A 1 120 ? 9.031 11.405 -15.251 1.00 75.06 120 THR A CA 1
ATOM 913 C C . THR A 1 120 ? 7.709 12.102 -14.939 1.00 75.06 120 THR A C 1
ATOM 915 O O . THR A 1 120 ? 7.451 12.371 -13.767 1.00 75.06 120 THR A O 1
ATOM 918 N N . GLY A 1 121 ? 6.846 12.329 -15.932 1.00 80.00 121 GLY A N 1
ATOM 919 C CA . GLY A 1 121 ? 5.543 12.970 -15.754 1.00 80.00 121 GLY A CA 1
ATOM 920 C C . GLY A 1 121 ? 4.471 12.054 -15.148 1.00 80.00 121 GLY A C 1
ATOM 921 O O . GLY A 1 121 ? 4.320 10.901 -15.540 1.00 80.00 121 GLY A O 1
ATOM 922 N N . ASP A 1 122 ? 3.662 12.582 -14.227 1.00 81.19 122 ASP A N 1
ATOM 923 C CA . ASP A 1 122 ? 2.659 11.796 -13.481 1.00 81.19 122 ASP A CA 1
ATOM 924 C C . ASP A 1 122 ? 1.391 11.457 -14.286 1.00 81.19 122 ASP A C 1
ATOM 926 O O . ASP A 1 122 ? 0.651 10.538 -13.941 1.00 81.19 122 ASP A O 1
ATOM 930 N N . GLY A 1 123 ? 1.113 12.190 -15.368 1.00 77.94 123 GLY A N 1
ATOM 931 C CA . GLY A 1 123 ? -0.191 12.172 -16.044 1.00 77.94 123 GLY A CA 1
ATOM 932 C C . GLY A 1 123 ? -0.514 10.926 -16.878 1.00 77.94 123 GLY A C 1
ATOM 933 O O . GLY A 1 123 ? -1.655 10.773 -17.303 1.00 77.94 123 GLY A O 1
ATOM 934 N N . GLN A 1 124 ? 0.461 10.049 -17.136 1.00 84.38 124 GLN A N 1
ATOM 935 C CA . GLN A 1 124 ? 0.302 8.891 -18.033 1.00 84.38 124 GLN A CA 1
ATOM 936 C C . GLN A 1 124 ? 0.220 7.546 -17.297 1.00 84.38 124 GLN A C 1
ATOM 938 O O . GLN A 1 124 ? -0.013 6.509 -17.918 1.00 84.38 124 GLN A O 1
ATOM 943 N N . TYR A 1 125 ? 0.420 7.548 -15.980 1.00 89.31 125 TYR A N 1
ATOM 944 C CA . TYR A 1 125 ? 0.460 6.333 -15.183 1.00 89.31 125 TYR A CA 1
ATOM 945 C C . TYR A 1 125 ? -0.949 5.834 -14.858 1.00 89.31 125 TYR A C 1
ATOM 947 O O . TYR A 1 125 ? -1.782 6.557 -14.308 1.00 89.31 125 TYR A O 1
ATOM 955 N N . ILE A 1 126 ? -1.206 4.561 -15.163 1.00 89.75 126 ILE A N 1
ATOM 956 C CA . ILE A 1 126 ? -2.451 3.892 -14.785 1.00 89.75 126 ILE A CA 1
ATOM 957 C C . ILE A 1 126 ? -2.295 3.407 -13.351 1.00 89.75 126 ILE A C 1
ATOM 959 O O . ILE A 1 126 ? -1.404 2.608 -13.061 1.00 89.75 126 ILE A O 1
ATOM 963 N N . SER A 1 127 ? -3.156 3.899 -12.465 1.00 90.44 127 SER A N 1
ATOM 964 C CA . SER A 1 127 ? -3.131 3.550 -11.048 1.00 90.44 127 SER A CA 1
ATOM 965 C C . SER A 1 127 ? -3.491 2.083 -10.808 1.00 90.44 127 SER A C 1
ATOM 967 O O . SER A 1 127 ? -4.438 1.567 -11.401 1.00 90.44 127 SER A O 1
ATOM 969 N N . MET A 1 128 ? -2.759 1.421 -9.909 1.00 89.62 128 MET A N 1
ATOM 970 C CA . MET A 1 128 ? -3.087 0.070 -9.433 1.00 89.62 128 MET A CA 1
ATOM 971 C C . MET A 1 128 ? -4.133 0.077 -8.308 1.00 89.62 128 MET A C 1
ATOM 973 O O . MET A 1 128 ? -4.714 -0.964 -8.010 1.00 89.62 128 MET A O 1
ATOM 977 N N . THR A 1 129 ? -4.380 1.240 -7.700 1.00 88.25 129 THR A N 1
ATOM 978 C CA . THR A 1 129 ? -5.413 1.478 -6.680 1.00 88.25 129 THR A CA 1
ATOM 979 C C . THR A 1 129 ? -6.405 2.551 -7.124 1.00 88.25 129 THR A C 1
ATOM 981 O O . THR A 1 129 ? -6.184 3.280 -8.093 1.00 88.25 129 THR A O 1
ATOM 984 N N . PHE A 1 130 ? -7.518 2.688 -6.407 1.00 85.50 130 PHE A N 1
ATOM 985 C CA . PHE A 1 130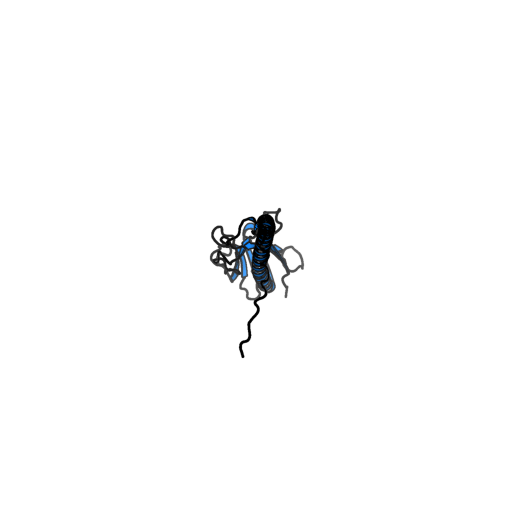 ? -8.480 3.762 -6.649 1.00 85.50 130 PHE A CA 1
ATOM 986 C C . PHE A 1 130 ? -7.951 5.097 -6.098 1.00 85.50 130 PHE A C 1
ATOM 988 O O . PHE A 1 130 ? -8.137 5.419 -4.925 1.00 85.50 130 PHE A O 1
ATOM 995 N N . LYS A 1 131 ? -7.280 5.880 -6.953 1.00 85.88 131 LYS A N 1
ATOM 996 C CA . LYS A 1 131 ? -6.712 7.185 -6.569 1.00 85.88 131 LYS A CA 1
ATOM 997 C C . LYS A 1 131 ? -7.769 8.271 -6.310 1.00 85.88 131 LYS A C 1
ATOM 999 O O . LYS A 1 131 ? -7.534 9.178 -5.518 1.00 85.88 131 LYS A O 1
ATOM 1004 N N . ASP A 1 132 ? -8.923 8.156 -6.970 1.00 87.12 132 ASP A N 1
ATOM 1005 C CA . ASP A 1 132 ? -10.003 9.153 -6.934 1.00 87.12 132 ASP A CA 1
ATOM 1006 C C . ASP A 1 132 ? -11.043 8.869 -5.831 1.00 87.12 132 ASP A C 1
ATOM 1008 O O . ASP A 1 132 ? -11.864 9.730 -5.517 1.00 87.12 132 ASP A O 1
ATOM 1012 N N . ASP A 1 133 ? -11.012 7.679 -5.218 1.00 88.38 133 ASP A N 1
ATOM 1013 C CA . ASP A 1 133 ? -11.874 7.341 -4.083 1.00 88.38 133 ASP A CA 1
ATOM 1014 C C . ASP A 1 133 ? -11.219 7.776 -2.769 1.00 88.38 133 ASP A C 1
ATOM 1016 O O . ASP A 1 133 ? -10.449 7.047 -2.142 1.00 88.38 133 ASP A O 1
ATOM 1020 N N . LEU A 1 134 ? -11.530 8.996 -2.343 1.00 86.62 134 LEU A N 1
ATOM 1021 C CA . LEU A 1 134 ? -10.923 9.601 -1.160 1.00 86.62 134 LEU A CA 1
ATOM 1022 C C . LEU A 1 134 ? -11.492 9.064 0.164 1.00 86.62 134 LEU A C 1
ATOM 1024 O O . LEU A 1 134 ? -10.997 9.451 1.219 1.00 86.62 134 LEU A O 1
ATOM 1028 N N . VAL A 1 135 ? -12.501 8.184 0.137 1.00 84.25 135 VAL A N 1
ATOM 1029 C CA . VAL A 1 135 ? -13.185 7.689 1.345 1.00 84.25 135 VAL A CA 1
ATOM 1030 C C . VAL A 1 135 ? -12.900 6.211 1.597 1.00 84.25 135 VAL A C 1
ATOM 1032 O O . VAL A 1 135 ? -12.570 5.851 2.726 1.00 84.25 135 VAL A O 1
ATOM 1035 N N . SER A 1 136 ? -13.016 5.377 0.564 1.00 82.88 136 SER A N 1
ATOM 1036 C CA . SER A 1 136 ? -12.830 3.918 0.635 1.00 82.88 136 SER A CA 1
ATOM 1037 C C . SER A 1 136 ? -11.575 3.437 -0.102 1.00 82.88 136 SER A C 1
ATOM 1039 O O . SER A 1 136 ? -11.277 2.247 -0.132 1.00 82.88 136 SER A O 1
ATOM 1041 N N . GLY A 1 137 ? -10.808 4.351 -0.697 1.00 85.62 137 GLY A N 1
ATOM 1042 C CA . GLY A 1 137 ? -9.514 4.030 -1.282 1.00 85.62 137 GLY A CA 1
ATOM 1043 C C . GLY A 1 137 ? -8.406 3.805 -0.249 1.00 85.62 137 GLY A C 1
ATOM 1044 O O . GLY A 1 137 ? -8.597 3.798 0.971 1.00 85.62 137 GLY A O 1
ATOM 1045 N N . VAL A 1 138 ? -7.192 3.675 -0.771 1.00 89.31 138 VAL A N 1
ATOM 1046 C CA . VAL A 1 138 ? -5.963 3.573 0.015 1.00 89.31 138 VAL A CA 1
ATOM 1047 C C . VAL A 1 138 ? -4.972 4.579 -0.529 1.00 89.31 138 VAL A C 1
ATOM 1049 O O . VAL A 1 138 ? -4.762 4.658 -1.739 1.00 89.31 138 VAL A O 1
ATOM 1052 N N . ASP A 1 139 ? -4.376 5.329 0.385 1.00 91.50 139 ASP A N 1
ATOM 1053 C CA . ASP A 1 139 ? -3.312 6.278 0.105 1.00 91.50 139 ASP A CA 1
ATOM 1054 C C . ASP A 1 139 ? -1.963 5.558 0.175 1.00 91.50 139 ASP A C 1
ATOM 1056 O O . ASP A 1 139 ? -1.613 4.968 1.199 1.00 91.50 139 ASP A O 1
ATOM 1060 N N . ILE A 1 140 ? -1.230 5.545 -0.935 1.00 90.81 140 ILE A N 1
ATOM 1061 C CA . ILE A 1 140 ? 0.094 4.936 -1.014 1.00 90.81 140 ILE A CA 1
ATOM 1062 C C . ILE A 1 140 ? 1.160 6.011 -0.860 1.00 90.81 140 ILE A C 1
ATOM 1064 O O . ILE A 1 140 ? 1.274 6.925 -1.671 1.00 90.81 140 ILE A O 1
ATOM 1068 N N . ASP A 1 141 ? 1.994 5.821 0.151 1.00 89.00 141 ASP A N 1
ATOM 1069 C CA . ASP A 1 141 ? 3.121 6.674 0.485 1.00 89.00 141 ASP A CA 1
ATOM 1070 C C . ASP A 1 141 ? 4.425 5.916 0.215 1.00 89.00 141 ASP A C 1
ATOM 1072 O O . ASP A 1 141 ? 4.698 4.877 0.824 1.00 89.00 141 ASP A O 1
ATOM 1076 N N . CYS A 1 142 ? 5.233 6.420 -0.712 1.00 84.81 142 CYS A N 1
ATOM 1077 C CA . CYS A 1 142 ? 6.573 5.904 -0.964 1.00 84.81 142 CYS A CA 1
ATOM 1078 C C . CYS A 1 142 ? 7.582 6.944 -0.495 1.00 84.81 142 CYS A C 1
ATOM 1080 O O . CYS A 1 142 ? 7.643 8.017 -1.096 1.00 84.81 142 CYS A O 1
ATOM 1082 N N . PRO A 1 143 ? 8.384 6.639 0.535 1.00 77.81 143 PRO A N 1
ATOM 1083 C CA . PRO A 1 143 ? 9.436 7.543 0.957 1.00 77.81 143 PRO A CA 1
ATOM 1084 C C . PRO A 1 143 ? 10.469 7.710 -0.153 1.00 77.81 143 PRO A C 1
ATOM 1086 O O . PRO A 1 143 ? 10.711 6.801 -0.958 1.00 77.81 143 PRO A O 1
ATOM 1089 N N . ASP A 1 144 ? 11.109 8.870 -0.169 1.00 70.81 144 ASP A N 1
ATOM 1090 C CA . ASP A 1 144 ? 12.264 9.095 -1.021 1.00 70.81 144 ASP A CA 1
ATOM 1091 C C . ASP A 1 144 ? 13.458 8.284 -0.497 1.00 70.81 144 ASP A C 1
ATOM 1093 O O . ASP A 1 144 ? 13.697 8.157 0.701 1.00 70.81 144 ASP A O 1
ATOM 1097 N N . ASN A 1 145 ? 14.258 7.745 -1.411 1.00 58.72 145 ASN A N 1
ATOM 1098 C CA . ASN A 1 145 ? 15.505 7.012 -1.126 1.00 58.72 145 ASN A CA 1
ATOM 1099 C C . ASN A 1 145 ? 16.585 7.836 -0.401 1.00 58.72 145 ASN A C 1
ATOM 1101 O O . ASN A 1 145 ? 17.572 7.256 0.051 1.00 58.72 145 ASN A O 1
ATOM 1105 N N . THR A 1 146 ? 16.431 9.158 -0.320 1.00 57.47 146 THR A N 1
ATOM 1106 C CA . THR A 1 146 ? 17.310 10.044 0.450 1.00 57.47 146 THR A CA 1
ATOM 1107 C C . THR A 1 146 ? 16.980 9.999 1.942 1.00 57.47 146 THR A C 1
ATOM 1109 O O . THR A 1 146 ? 17.823 10.362 2.766 1.00 57.47 146 THR A O 1
ATOM 1112 N N . ASP A 1 147 ? 15.805 9.477 2.312 1.00 56.19 147 ASP A N 1
ATOM 1113 C CA . ASP A 1 147 ? 15.424 9.242 3.696 1.00 56.19 147 ASP A CA 1
ATOM 1114 C C . ASP A 1 147 ? 16.009 7.915 4.214 1.00 56.19 147 ASP A C 1
ATOM 1116 O O . ASP A 1 147 ? 15.379 6.853 4.259 1.00 56.19 147 ASP A O 1
ATOM 1120 N N . ILE A 1 148 ? 17.273 7.987 4.640 1.00 49.94 148 ILE A N 1
ATOM 1121 C CA . ILE A 1 148 ? 18.007 6.881 5.275 1.00 49.94 148 ILE A CA 1
ATOM 1122 C C . ILE A 1 148 ? 17.274 6.373 6.538 1.00 49.94 148 ILE A C 1
ATOM 1124 O O . ILE A 1 148 ? 17.474 5.226 6.942 1.00 49.94 148 ILE A O 1
ATOM 1128 N N . ALA A 1 149 ? 16.400 7.182 7.156 1.00 50.81 149 ALA A N 1
ATOM 1129 C CA . ALA A 1 149 ? 15.715 6.823 8.395 1.00 50.81 149 ALA A CA 1
ATOM 1130 C C . ALA A 1 149 ? 14.592 5.787 8.203 1.00 50.81 149 ALA A C 1
ATOM 1132 O O . ALA A 1 149 ? 14.342 4.994 9.113 1.00 50.81 149 ALA A O 1
ATOM 1133 N N . THR A 1 150 ? 13.927 5.748 7.042 1.00 57.91 150 THR A N 1
ATOM 1134 C CA . THR A 1 150 ? 12.851 4.775 6.766 1.00 57.91 150 THR A CA 1
ATOM 1135 C C . THR A 1 150 ? 13.341 3.504 6.068 1.00 57.91 150 THR A C 1
ATOM 1137 O O . THR A 1 150 ? 12.685 2.458 6.176 1.00 57.91 150 THR A O 1
ATOM 1140 N N . GLY A 1 151 ? 14.485 3.555 5.370 1.00 61.78 151 GLY A N 1
ATOM 1141 C CA . GLY A 1 151 ? 15.059 2.405 4.655 1.00 61.78 151 GLY A CA 1
ATOM 1142 C C . GLY A 1 151 ? 14.082 1.766 3.658 1.00 61.78 151 GLY A C 1
ATOM 1143 O O . GLY A 1 151 ? 14.113 0.554 3.438 1.00 61.78 151 GLY A O 1
ATOM 1144 N N . CYS A 1 152 ? 13.147 2.559 3.133 1.00 71.69 152 CYS A N 1
ATOM 1145 C CA . CYS A 1 152 ? 12.014 2.110 2.341 1.00 71.69 152 CYS A CA 1
ATOM 1146 C C . CYS A 1 152 ? 11.945 2.958 1.076 1.00 71.69 152 CYS A C 1
ATOM 1148 O O . CYS A 1 152 ? 11.511 4.098 1.128 1.00 71.69 152 CYS A O 1
ATOM 1150 N N . ALA A 1 153 ? 12.409 2.403 -0.039 1.00 74.44 153 ALA A N 1
ATOM 1151 C CA . ALA A 1 153 ? 12.390 3.072 -1.329 1.00 74.44 153 ALA A CA 1
ATOM 1152 C C . ALA A 1 153 ? 12.224 2.058 -2.461 1.00 74.44 153 ALA A C 1
ATOM 1154 O O . ALA A 1 153 ? 12.427 0.850 -2.277 1.00 74.44 153 ALA A O 1
ATOM 1155 N N . VAL A 1 154 ? 11.883 2.572 -3.638 1.00 78.94 154 VAL A N 1
ATOM 1156 C CA . VAL A 1 154 ? 11.941 1.817 -4.886 1.00 78.94 154 VAL A CA 1
ATOM 1157 C C . VAL A 1 154 ? 13.361 1.923 -5.437 1.00 78.94 154 VAL A C 1
ATOM 1159 O O . VAL A 1 154 ? 13.817 3.013 -5.778 1.00 78.94 154 VAL A O 1
ATOM 1162 N N . SER A 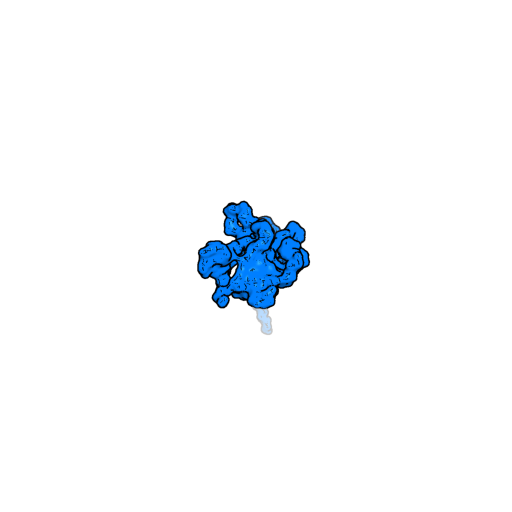1 155 ? 14.069 0.798 -5.517 1.00 81.12 155 SER A N 1
ATOM 1163 C CA . SER A 1 155 ? 15.444 0.757 -6.010 1.00 81.12 155 SER A CA 1
ATOM 1164 C C . SER A 1 155 ? 15.710 -0.448 -6.900 1.00 81.12 155 SER A C 1
ATOM 1166 O O . SER A 1 155 ? 15.109 -1.517 -6.769 1.00 81.12 155 SER A O 1
ATOM 1168 N N . VAL A 1 156 ? 16.649 -0.265 -7.823 1.00 82.69 156 VAL A N 1
ATOM 1169 C CA . VAL A 1 156 ? 17.104 -1.305 -8.740 1.00 82.69 156 VAL A CA 1
ATOM 1170 C C . VAL A 1 156 ? 18.601 -1.489 -8.572 1.00 82.69 156 VAL A C 1
ATOM 1172 O O . VAL A 1 156 ? 19.360 -0.522 -8.591 1.00 82.69 156 VAL A O 1
ATOM 1175 N N . ILE A 1 157 ? 19.025 -2.742 -8.445 1.00 77.62 157 ILE A N 1
ATOM 1176 C CA . ILE A 1 157 ? 20.422 -3.149 -8.561 1.00 77.62 157 ILE A CA 1
ATOM 1177 C C . ILE A 1 157 ? 20.584 -3.728 -9.972 1.00 77.62 157 ILE A C 1
ATOM 1179 O O . ILE A 1 157 ? 20.176 -4.873 -10.206 1.00 77.62 157 ILE A O 1
ATOM 1183 N N . PRO A 1 158 ? 21.107 -2.942 -10.933 1.00 69.94 158 PRO A N 1
ATOM 1184 C CA . PRO A 1 158 ? 21.223 -3.377 -12.315 1.00 69.94 158 PRO A CA 1
ATOM 1185 C C . PRO A 1 158 ? 22.337 -4.417 -12.478 1.00 69.94 158 PRO A C 1
ATOM 1187 O O . PRO A 1 158 ? 23.326 -4.447 -11.734 1.00 69.94 158 PRO A O 1
ATOM 1190 N N . SER A 1 159 ? 22.201 -5.238 -13.519 1.00 65.12 159 SER A N 1
ATOM 1191 C CA . SER A 1 159 ? 23.157 -6.302 -13.855 1.00 65.12 159 SER A CA 1
ATOM 1192 C C . SER A 1 159 ? 24.518 -5.787 -14.370 1.00 65.12 159 SER A C 1
ATOM 1194 O O . SER A 1 159 ? 25.480 -6.547 -14.453 1.00 65.12 159 SER A O 1
ATOM 1196 N N . SER A 1 160 ? 24.636 -4.487 -14.670 1.00 61.09 160 SER A N 1
ATOM 1197 C CA . SER A 1 160 ? 25.852 -3.829 -15.177 1.00 61.09 160 SER A CA 1
ATOM 1198 C C . SER A 1 160 ? 26.910 -3.521 -14.109 1.00 61.09 160 SER A C 1
ATOM 1200 O O . SER A 1 160 ? 27.998 -3.051 -14.436 1.00 61.09 160 SER A O 1
ATOM 1202 N N . SER A 1 161 ? 26.650 -3.849 -12.841 1.00 55.81 161 SER A N 1
ATOM 1203 C CA . SER A 1 161 ? 27.600 -3.728 -11.723 1.00 55.81 161 SER A CA 1
ATOM 1204 C C . SER A 1 161 ? 28.640 -4.869 -11.669 1.00 55.81 161 SER A C 1
ATOM 1206 O O . SER A 1 161 ? 29.013 -5.348 -10.602 1.00 55.81 161 SER A O 1
ATOM 1208 N N . GLY A 1 162 ? 29.125 -5.322 -12.834 1.00 50.38 162 GLY A N 1
ATOM 1209 C CA . GLY A 1 162 ? 30.294 -6.208 -12.958 1.00 50.38 162 GLY A CA 1
ATOM 1210 C C . GLY A 1 162 ? 30.118 -7.663 -12.501 1.00 50.38 162 GLY A C 1
ATOM 1211 O O . GLY A 1 162 ? 31.107 -8.390 -12.429 1.00 50.38 162 GLY A O 1
ATOM 1212 N N . GLY A 1 163 ? 28.895 -8.114 -12.207 1.00 55.03 163 GLY A N 1
ATOM 1213 C CA . GLY A 1 163 ? 28.614 -9.474 -11.743 1.00 55.03 163 GLY A CA 1
ATOM 1214 C C . GLY A 1 163 ? 27.689 -10.264 -12.672 1.00 55.03 163 GLY A C 1
ATOM 1215 O O . GLY A 1 163 ? 26.807 -9.718 -13.321 1.00 55.03 163 GLY A O 1
ATOM 1216 N N . ILE A 1 164 ? 27.834 -11.592 -12.661 1.00 56.34 164 ILE A N 1
ATOM 1217 C CA . ILE A 1 164 ? 26.956 -12.577 -13.335 1.00 56.34 164 ILE A CA 1
ATOM 1218 C C . ILE A 1 164 ? 25.530 -12.586 -12.717 1.00 56.34 164 ILE A C 1
ATOM 1220 O O . ILE A 1 164 ? 24.636 -13.287 -13.189 1.00 56.34 164 ILE A O 1
ATOM 1224 N N . SER A 1 165 ? 25.291 -11.794 -11.666 1.00 67.38 165 SER A N 1
ATOM 1225 C CA . SER A 1 165 ? 24.040 -11.778 -10.910 1.00 67.38 165 SER A CA 1
ATOM 1226 C C . SER A 1 165 ? 22.871 -11.220 -11.735 1.00 67.38 165 SER A C 1
ATOM 1228 O O . SER A 1 165 ? 23.038 -10.221 -12.441 1.00 67.38 165 SER A O 1
ATOM 1230 N N . PRO A 1 166 ? 21.674 -11.828 -11.649 1.00 75.12 166 PRO A N 1
ATOM 1231 C CA . PRO A 1 166 ? 20.469 -11.243 -12.219 1.00 75.12 166 PRO A CA 1
ATOM 1232 C C . PRO A 1 166 ? 20.171 -9.865 -11.601 1.00 75.12 166 PRO A C 1
ATOM 1234 O O . PRO A 1 166 ? 20.499 -9.645 -10.430 1.00 75.12 166 PRO A O 1
ATOM 1237 N N . PRO A 1 167 ? 19.524 -8.960 -12.355 1.00 82.06 167 PRO A N 1
ATOM 1238 C CA . PRO A 1 167 ? 19.074 -7.681 -11.828 1.00 82.06 167 PRO A CA 1
ATOM 1239 C C . PRO A 1 167 ? 18.033 -7.900 -10.724 1.00 82.06 167 PRO A C 1
ATOM 1241 O O . PRO A 1 167 ? 17.190 -8.802 -10.810 1.00 82.06 167 PRO A O 1
ATOM 1244 N N . VAL A 1 168 ? 18.110 -7.088 -9.670 1.00 86.19 168 VAL A N 1
ATOM 1245 C CA . VAL A 1 168 ? 17.229 -7.182 -8.499 1.00 86.19 168 VAL A CA 1
ATOM 1246 C C . VAL A 1 168 ? 16.480 -5.871 -8.323 1.00 86.19 168 VAL A C 1
ATOM 1248 O O . VAL A 1 168 ? 17.089 -4.808 -8.238 1.00 86.19 168 VAL A O 1
ATOM 1251 N N . VAL A 1 169 ? 15.156 -5.957 -8.243 1.00 87.69 169 VAL A N 1
ATOM 1252 C CA . VAL A 1 169 ? 14.265 -4.825 -7.990 1.00 87.69 169 VAL A CA 1
ATOM 1253 C C . VAL A 1 169 ? 13.750 -4.934 -6.563 1.00 87.69 169 VAL A C 1
ATOM 1255 O O . VAL A 1 169 ? 13.128 -5.929 -6.194 1.00 87.69 169 VAL A O 1
ATOM 1258 N N . SER A 1 170 ? 14.011 -3.917 -5.751 1.00 87.38 170 SER A N 1
ATOM 1259 C CA . SER A 1 170 ? 13.470 -3.790 -4.403 1.00 87.38 170 SER A CA 1
ATOM 1260 C C . SER A 1 170 ? 12.389 -2.721 -4.406 1.00 87.38 170 SER A C 1
ATOM 1262 O O . SER A 1 170 ? 12.628 -1.591 -4.823 1.00 87.38 170 SER A O 1
ATOM 1264 N N . ILE A 1 171 ? 11.197 -3.071 -3.932 1.00 87.56 171 ILE A N 1
ATOM 1265 C CA . ILE A 1 171 ? 10.091 -2.129 -3.783 1.00 87.56 171 ILE A CA 1
ATOM 1266 C C . ILE A 1 171 ? 9.691 -2.078 -2.327 1.00 87.56 171 ILE A C 1
ATOM 1268 O O . ILE A 1 171 ? 9.480 -3.112 -1.690 1.00 87.56 171 ILE A O 1
ATOM 1272 N N . CYS A 1 172 ? 9.544 -0.860 -1.828 1.00 88.31 172 CYS A N 1
ATOM 1273 C CA . CYS A 1 172 ? 8.991 -0.604 -0.522 1.00 88.31 172 CYS A CA 1
ATOM 1274 C C . CYS A 1 172 ? 8.039 0.587 -0.581 1.00 88.31 172 CYS A C 1
ATOM 1276 O O . CYS A 1 172 ? 8.362 1.609 -1.182 1.00 88.31 172 CYS A O 1
ATOM 1278 N N . PHE A 1 173 ? 6.872 0.431 0.036 1.00 90.06 173 PHE A N 1
ATOM 1279 C CA . PHE A 1 173 ? 5.868 1.479 0.156 1.00 90.06 173 PHE A CA 1
ATOM 1280 C C . PHE A 1 173 ? 5.053 1.287 1.432 1.00 90.06 173 PHE A C 1
ATOM 1282 O O . PHE A 1 173 ? 5.048 0.219 2.053 1.00 90.06 173 PHE A O 1
ATOM 1289 N N . TYR A 1 174 ? 4.334 2.329 1.811 1.00 90.56 174 TYR A N 1
ATOM 1290 C CA . TYR A 1 174 ? 3.363 2.306 2.882 1.00 90.56 174 TYR A CA 1
ATOM 1291 C C . TYR A 1 174 ? 1.963 2.473 2.316 1.00 90.56 174 TYR A C 1
ATOM 1293 O O . TYR A 1 174 ? 1.736 3.290 1.433 1.00 90.56 174 TYR A O 1
ATOM 1301 N N . ALA A 1 175 ? 1.025 1.698 2.840 1.00 91.25 175 ALA A N 1
ATOM 1302 C CA . ALA A 1 175 ? -0.389 1.871 2.568 1.00 91.25 175 ALA A CA 1
ATOM 1303 C C . ALA A 1 175 ? -1.061 2.486 3.798 1.00 91.25 175 ALA A C 1
ATOM 1305 O O . ALA A 1 175 ? -0.916 1.973 4.917 1.00 91.25 175 ALA A O 1
ATOM 1306 N N . ASN A 1 176 ? -1.800 3.563 3.565 1.00 90.44 176 ASN A N 1
ATOM 1307 C CA . ASN A 1 176 ? -2.585 4.300 4.538 1.00 90.44 176 ASN A CA 1
ATOM 1308 C C . ASN A 1 176 ? -4.064 4.288 4.130 1.00 90.44 176 ASN A C 1
ATOM 1310 O O . ASN A 1 176 ? -4.425 3.966 3.001 1.00 90.44 176 ASN A O 1
ATOM 1314 N N . GLN A 1 177 ? -4.945 4.666 5.051 1.00 89.88 177 GLN A N 1
ATOM 1315 C CA . GLN A 1 177 ? -6.331 4.973 4.677 1.00 89.88 177 GLN A CA 1
ATOM 1316 C C . GLN A 1 177 ? -6.381 6.126 3.676 1.00 89.88 177 GLN A C 1
ATOM 1318 O O . GLN A 1 177 ? -5.507 6.990 3.710 1.00 89.88 177 GLN A O 1
ATOM 1323 N N . ALA A 1 178 ? -7.426 6.164 2.846 1.00 88.06 178 ALA A N 1
ATOM 1324 C CA . ALA A 1 178 ? -7.648 7.280 1.940 1.00 88.06 178 ALA A CA 1
ATOM 1325 C C . ALA A 1 178 ? -7.633 8.643 2.652 1.00 88.06 178 ALA A C 1
ATOM 1327 O O . ALA A 1 178 ? -8.021 8.773 3.818 1.00 88.06 178 ALA A O 1
ATOM 1328 N N . VAL A 1 179 ? -7.227 9.679 1.918 1.00 86.94 179 VAL A N 1
ATOM 1329 C CA . VAL A 1 179 ? -6.966 11.026 2.452 1.00 86.94 179 VAL A CA 1
ATOM 1330 C C . VAL A 1 179 ? -8.188 11.709 3.087 1.00 86.94 179 VAL A C 1
ATOM 1332 O O . VAL A 1 179 ? -8.021 12.584 3.934 1.00 86.94 179 VAL A O 1
ATOM 1335 N N . GLN A 1 180 ? -9.415 11.308 2.730 1.00 85.62 180 GLN A N 1
ATOM 1336 C CA . GLN A 1 180 ? -10.672 11.790 3.328 1.00 85.62 180 GLN A CA 1
ATOM 1337 C C . GLN A 1 180 ? -11.449 10.688 4.070 1.00 85.62 180 GLN A C 1
ATOM 1339 O O . GLN A 1 180 ? -12.618 10.886 4.419 1.00 85.62 180 GLN A O 1
ATOM 1344 N N . ALA A 1 181 ? -10.831 9.534 4.340 1.00 80.94 181 ALA A N 1
ATOM 1345 C CA . ALA A 1 181 ? -11.483 8.465 5.081 1.00 80.94 181 ALA A CA 1
ATOM 1346 C C . ALA A 1 181 ? -11.900 8.968 6.479 1.00 80.94 181 ALA A C 1
ATOM 1348 O O . ALA A 1 181 ? -11.079 9.562 7.191 1.00 80.94 181 ALA A O 1
ATOM 1349 N N . PRO A 1 182 ? -13.155 8.732 6.912 1.00 71.50 182 PRO A N 1
ATOM 1350 C CA . PRO A 1 182 ? -13.652 9.174 8.208 1.00 71.50 182 PRO A CA 1
ATOM 1351 C C . PRO A 1 182 ? -12.966 8.382 9.324 1.00 71.50 182 PRO A C 1
ATOM 1353 O O . PRO A 1 182 ? -13.459 7.368 9.811 1.00 71.50 182 PRO A O 1
ATOM 1356 N N . SER A 1 183 ? -11.805 8.861 9.755 1.00 66.00 183 SER A N 1
ATOM 1357 C CA . SER A 1 183 ? -11.027 8.270 10.834 1.00 66.00 183 SER A CA 1
ATOM 1358 C C . SER A 1 183 ? -10.591 9.364 11.810 1.00 66.00 183 SER A C 1
ATOM 1360 O O . SER A 1 183 ? -10.225 10.472 11.421 1.00 66.00 183 SER A O 1
ATOM 1362 N N . ARG A 1 184 ? -10.665 9.088 13.120 1.00 58.97 184 ARG A N 1
ATOM 1363 C CA . ARG A 1 184 ? -9.921 9.912 14.091 1.00 58.97 184 ARG A CA 1
ATOM 1364 C C . ARG A 1 184 ? -8.432 9.618 13.912 1.00 58.97 184 ARG A C 1
ATOM 1366 O O . ARG A 1 184 ? -8.097 8.485 13.577 1.00 58.97 184 ARG A O 1
ATOM 1373 N N . GLN A 1 185 ? -7.561 10.583 14.216 1.00 56.50 185 GLN A N 1
ATOM 1374 C CA . GLN A 1 185 ? -6.096 10.412 14.181 1.00 56.50 185 GLN A CA 1
ATOM 1375 C C . GLN A 1 185 ? -5.619 9.100 14.842 1.00 56.50 185 GLN A C 1
ATOM 1377 O O . GLN A 1 185 ? -4.722 8.449 14.320 1.00 56.50 185 GLN A O 1
ATOM 1382 N N . ASP A 1 186 ? -6.290 8.633 15.902 1.00 52.69 186 ASP A N 1
ATOM 1383 C CA . ASP A 1 186 ? -5.976 7.379 16.617 1.00 52.69 186 ASP A CA 1
ATOM 1384 C C . ASP A 1 186 ? -6.204 6.077 15.812 1.00 52.69 186 ASP A C 1
ATOM 1386 O O . ASP A 1 186 ? -5.786 4.990 16.230 1.00 52.69 186 ASP A O 1
ATOM 1390 N N . PHE A 1 187 ? -6.907 6.158 14.678 1.00 60.00 187 PHE A N 1
ATOM 1391 C CA . PHE A 1 187 ? -7.171 5.039 13.768 1.00 60.00 187 PHE A CA 1
ATOM 1392 C C . PHE A 1 187 ? -6.314 5.091 12.505 1.00 60.00 187 PHE A C 1
ATOM 1394 O O . PHE A 1 187 ? -6.464 4.211 11.657 1.00 60.00 187 PHE A O 1
ATOM 1401 N N . GLN A 1 188 ? -5.417 6.076 12.368 1.00 65.38 188 GLN A N 1
ATOM 1402 C CA . GLN A 1 188 ? -4.491 6.126 11.242 1.00 65.38 188 GLN A CA 1
ATOM 1403 C C . GLN A 1 188 ? -3.615 4.875 11.258 1.00 65.38 188 GLN A C 1
ATOM 1405 O O . GLN A 1 188 ? -2.852 4.609 12.185 1.00 65.38 188 GLN A O 1
ATOM 1410 N N . THR A 1 189 ? -3.806 4.055 10.233 1.00 68.19 189 THR A N 1
ATOM 1411 C CA . THR A 1 189 ? -3.079 2.812 10.041 1.00 68.19 189 THR A CA 1
ATOM 1412 C C . THR A 1 189 ? -2.094 3.053 8.918 1.00 68.19 189 THR A C 1
ATOM 1414 O O . THR A 1 189 ? -2.518 3.384 7.818 1.00 68.19 189 THR A O 1
ATOM 1417 N N . LYS A 1 190 ? -0.808 2.858 9.210 1.00 84.25 190 LYS A N 1
ATOM 1418 C CA . LYS A 1 190 ? 0.276 2.839 8.230 1.00 84.25 190 LYS A CA 1
ATOM 1419 C C . LYS A 1 190 ? 0.836 1.424 8.185 1.00 84.25 190 LYS A C 1
ATOM 1421 O O . LYS A 1 190 ? 1.376 0.939 9.181 1.00 84.25 190 LYS A O 1
ATOM 1426 N N . VAL A 1 191 ? 0.658 0.731 7.063 1.00 89.19 191 VAL A N 1
ATOM 1427 C CA . VAL A 1 191 ? 1.154 -0.641 6.868 1.00 89.19 191 VAL A CA 1
ATOM 1428 C C . VAL A 1 191 ? 2.313 -0.613 5.887 1.00 89.19 191 VAL A C 1
ATOM 1430 O O . VAL A 1 191 ? 2.167 -0.104 4.782 1.00 89.19 191 VAL A O 1
ATOM 1433 N N . LYS A 1 192 ? 3.462 -1.166 6.285 1.00 89.62 192 LYS A N 1
ATOM 1434 C CA . LYS A 1 192 ? 4.637 -1.292 5.417 1.00 89.62 192 LYS A CA 1
ATOM 1435 C C . LYS A 1 192 ? 4.508 -2.522 4.522 1.00 89.62 192 LYS A C 1
ATOM 1437 O O . LYS A 1 192 ? 4.288 -3.622 5.028 1.00 89.62 192 LYS A O 1
ATOM 1442 N N . PHE A 1 193 ? 4.738 -2.336 3.229 1.00 91.06 193 PHE A N 1
ATOM 1443 C CA . PHE A 1 193 ? 4.888 -3.394 2.239 1.00 91.06 193 PHE A CA 1
ATOM 1444 C C . PHE A 1 193 ? 6.293 -3.341 1.659 1.00 91.06 193 PHE A C 1
ATOM 1446 O O . PHE A 1 193 ? 6.797 -2.270 1.325 1.00 91.06 193 PHE A O 1
ATOM 1453 N N . GLN A 1 194 ? 6.940 -4.499 1.565 1.00 89.81 194 GLN A N 1
ATOM 1454 C CA . GLN A 1 194 ? 8.287 -4.609 1.027 1.00 89.81 194 GLN A CA 1
ATOM 1455 C C . GLN A 1 194 ? 8.452 -5.945 0.307 1.00 89.81 194 GLN A C 1
ATOM 1457 O O . GLN A 1 194 ? 8.110 -6.990 0.857 1.00 89.81 194 GLN A O 1
ATOM 1462 N N . THR A 1 195 ? 8.999 -5.908 -0.906 1.00 88.25 195 THR A N 1
ATOM 1463 C CA . THR A 1 195 ? 9.374 -7.105 -1.666 1.00 88.25 195 THR A CA 1
ATOM 1464 C C . THR A 1 195 ? 10.669 -6.869 -2.430 1.00 88.25 195 THR A C 1
ATOM 1466 O O . THR A 1 195 ? 11.001 -5.743 -2.810 1.00 88.25 195 THR A O 1
ATOM 1469 N N . THR A 1 196 ? 11.414 -7.946 -2.648 1.00 87.44 196 THR A N 1
ATOM 1470 C CA . THR A 1 196 ? 12.635 -7.950 -3.448 1.00 87.44 196 THR A CA 1
ATOM 1471 C C . THR A 1 196 ? 12.504 -9.042 -4.496 1.00 87.44 196 THR A C 1
ATOM 1473 O O . THR A 1 196 ? 12.339 -10.218 -4.175 1.00 87.44 196 THR A O 1
ATOM 1476 N N . ILE A 1 197 ? 12.565 -8.644 -5.762 1.00 88.12 197 ILE A N 1
ATOM 1477 C CA . ILE A 1 197 ? 12.292 -9.505 -6.905 1.00 88.12 197 ILE A CA 1
ATOM 1478 C C . ILE A 1 197 ? 13.560 -9.588 -7.744 1.00 88.12 197 ILE A C 1
ATOM 1480 O O . ILE A 1 197 ? 14.064 -8.583 -8.238 1.00 88.12 197 ILE A O 1
ATOM 1484 N N . SER A 1 198 ? 14.068 -10.803 -7.918 1.00 86.69 198 SER A N 1
ATOM 1485 C CA . SER A 1 198 ? 15.151 -11.085 -8.856 1.00 86.69 198 SER A CA 1
ATOM 1486 C C . SER A 1 198 ? 14.570 -11.422 -10.229 1.00 86.69 198 SER A C 1
ATOM 1488 O O . SER A 1 198 ? 13.664 -12.255 -10.339 1.00 86.69 198 SER A O 1
ATOM 1490 N N . LEU A 1 199 ? 15.072 -10.758 -11.268 1.00 83.94 199 LEU A N 1
ATOM 1491 C CA . LEU A 1 199 ? 14.656 -10.981 -12.651 1.00 83.94 199 LEU A CA 1
ATOM 1492 C C . LEU A 1 199 ? 15.301 -12.244 -13.231 1.00 83.94 199 LEU A C 1
ATOM 1494 O O . LEU A 1 199 ? 16.417 -12.618 -12.873 1.00 83.94 199 LEU A O 1
ATOM 1498 N N . ARG A 1 200 ? 14.602 -12.923 -14.147 1.00 73.44 200 ARG A N 1
ATOM 1499 C CA . ARG A 1 200 ? 15.144 -14.111 -14.821 1.00 73.44 200 ARG A CA 1
ATOM 1500 C C . ARG A 1 200 ? 15.945 -13.689 -16.047 1.00 73.44 200 ARG A C 1
ATOM 1502 O O . ARG A 1 200 ? 15.411 -13.024 -16.929 1.00 73.44 200 ARG A O 1
ATOM 1509 N N . ARG A 1 201 ? 17.197 -14.143 -16.131 1.00 63.91 201 ARG A N 1
ATOM 1510 C CA . ARG A 1 201 ? 17.950 -14.134 -17.391 1.00 63.91 201 ARG A CA 1
ATOM 1511 C C . ARG A 1 201 ? 17.599 -15.411 -18.154 1.00 63.91 201 ARG A C 1
ATOM 1513 O O . ARG A 1 201 ? 17.730 -16.497 -17.592 1.00 63.91 201 ARG A O 1
ATOM 1520 N N . TYR A 1 202 ? 17.119 -15.257 -19.382 1.00 57.50 202 TYR A N 1
ATOM 1521 C CA . TYR A 1 202 ? 17.029 -16.335 -20.367 1.00 57.50 202 TYR A CA 1
ATOM 1522 C C . TYR A 1 202 ? 18.166 -16.176 -21.369 1.00 57.50 202 TYR A C 1
ATOM 1524 O O . TYR A 1 202 ? 18.512 -15.006 -21.654 1.00 57.50 202 TYR A O 1
#

Radius of gyration: 30.85 Å; Cα contacts (8 Å, |Δi|>4): 352; chains: 1; bounding box: 107×42×77 Å

Secondary structure (DSSP, 8-state):
-------------PPPHHHHHHHHHHHHHHHHHHHHHHHHHHHHHHHHHHHHHHHHHHHHHHHHHHHHHHTEEEEEE-SSGGG-EEEEEETTS--EEEEEE--SSS--EEEEEES-S-TT-GGGPEESS-SS-TTTSEEEE---TT-TTT----EEE-TTSSSSPPPEEEEEEEEEE-TT----GGG--EEEEEEEEEPPP-

Sequence (202 aa):
MNYELRTKNCKAKGFTLIEFLVVLGILALTVSSTLLFLTSVLRGSNKANVIAEVKQNGQVVLESLERQIRNGVDAEQVGQVENNTIKIIRQDQSPLYIKCISNASLNGYIGSVTSSSDPTGDGQYISMTFKDDLVSGVDIDCPDNTDIATGCAVSVIPSSSGGISPPVVSICFYANQAVQAPSRQDFQTKVKFQTTISLRRY

InterPro domains:
  IPR012902 Prokaryotic N-terminal methylation site [PF07963] (11-32)
  IPR012902 Prokaryotic N-terminal methylation site [PS00409] (13-33)
  IPR012902 Prokaryotic N-terminal methylation site [TIGR02532] (13-32)
  IPR045584 Pilin-like [SSF54523] (15-133)

pLDDT: mean 81.91, std 12.34, range [45.62, 97.62]

Organism: NCBI:txid1797715

Nearest PDB structures (foldseek):
  2xso-assembly1_G  TM=3.889E-01  e=9.643E+00  Paraburkholderia xenovorans LB400
  5aeu-assembly2_A  TM=2.275E-01  e=3.171E+00  Paraburkholderia xenovorans LB400
  2ckf-assembly1_E  TM=3.049E-01  e=7.302E+00  Sphingomonas sp. CHY-1
  3ew2-assembly4_G  TM=2.606E-01  e=5.230E+00  Rhizobium etli CFN 42

Solvent-accessible surface area (backbone atoms only — not comparable to full-atom values): 11406 Å² total; per-residue (Å²): 139,86,82,84,83,79,78,78,85,71,78,79,82,76,85,52,73,67,59,53,52,52,50,52,53,54,48,54,52,51,53,53,52,51,53,54,50,50,55,51,50,55,52,51,50,54,50,51,52,53,51,50,52,34,49,52,53,45,48,54,43,50,53,52,48,52,56,60,52,58,62,16,54,42,47,44,69,47,80,59,72,69,54,34,26,38,36,32,37,32,88,84,75,56,39,36,37,40,34,55,45,76,49,97,89,44,24,11,30,50,21,43,32,72,66,63,97,54,80,83,55,76,88,69,47,48,58,70,53,52,36,85,40,36,56,84,26,42,16,31,49,60,53,45,65,83,46,73,87,72,75,33,29,54,48,57,49,46,46,83,76,85,48,96,54,62,22,35,42,34,44,24,39,30,29,22,60,11,79,60,32,97,63,60,81,92,61,71,50,78,45,83,46,76,54,76,47,69,28,55,82,129

Mean predicted aligned error: 10.17 Å